Protein AF-A0A358DHH0-F1 (afdb_monomer)

Radius of gyration: 20.92 Å; Cα contacts (8 Å, |Δi|>4): 421; chains: 1; bounding box: 46×49×63 Å

pLDDT: mean 91.22, std 9.11, range [38.84, 98.94]

Foldseek 3Di:
DPDPDPPDQDPVHQLALVSLVVLLVVLLLLLLQQPDLLALPFCLQVPCLLDQFFPQAWPDLCRCHCASSCSNVVPPDDPPHPSVVSLVVSLVVSQVSLLVSLLSLVSDDCVRHVCSLQSNLQSLLSNLVSLVSVCSRPVFQFRDHNPQDDDVVSVVPRDSDDPVDPGSVVSLVSSLVSLVSSLVRFDQDDPDLQTAHNLNSLLVNLVSLQVSQQDADPVRDRPGGNVVSNVVSVVSVCVNVVCDPHQAHDDPDPCLVVDPVNVSVHRPCNHDSDWDACPPDPVRISDDSNCVQCDCACDVHHHHINTTHGD

Sequence (311 aa):
MEVNPKQVLDEGLLNSPEDMEGFVTATYARITDIPSWDSPFSPWWSGSMRSDDSYKGGGGVWDGGDGWGFMETFVNLTANGWPIDYPWYVSYQIIQRSNTAIQKLNNIAEEDYPLKSVRIGEMKFIRAFVHFRLKQFFKYMPYIDENVVGSSGEFEAIPNKDAKFPNDQYLWERILSDFKDAENALPATQPEKGRVDKNAATAMIARTLMFMAYEQDDRHQVININKDRLTEALVYLNKITDQEGEKVGLCGNFGENFIHTSDNNTKESIWEIQYSIDDGSSTGGKINRGEGLNHPWNWGGFQCCGFHHIS

Secondary structure (DSSP, 8-state):
---PPTT---TTSS-SGGGHHHHHHHHHHHHH---SS--TT-HHHHTGGGSSSEEEESSSTTTTHHHHHHHHHT-S--TT-HHHHHHHHHHHHHHHHHHHHHHHHHTS-TTT-TTHHHHHHHHHHHHHHHHHHHHHHHSS-----TT--SSHHHHHTS-SS-TTSSSTHHHHHHHHHHHHHHHHHS-SS-SSTTS--HHHHHHHHHHHHHHHHEEE-TT--EEEE-HHHHHHHHHHHHHHHTTBTTTB---SSGGGGGSTTTTTTSSS-SS-----SSSSSTTSS---GGGTT-SPTTGGG--S--EEEE-

Structure (mmCIF, N/CA/C/O backbone):
data_AF-A0A358DHH0-F1
#
_entry.id   AF-A0A358DHH0-F1
#
loop_
_atom_site.group_PDB
_atom_site.id
_atom_site.type_symbol
_atom_site.label_atom_id
_atom_site.label_alt_id
_atom_site.label_comp_id
_atom_site.label_asym_id
_atom_site.label_entity_id
_atom_site.label_seq_id
_atom_site.pdbx_PDB_ins_code
_atom_site.Cartn_x
_atom_site.Cartn_y
_atom_site.Cartn_z
_atom_site.occupancy
_atom_site.B_iso_or_equiv
_atom_site.auth_seq_id
_atom_site.auth_comp_id
_atom_site.auth_asym_id
_atom_site.auth_atom_id
_atom_site.pdbx_PDB_model_num
ATOM 1 N N . MET A 1 1 ? 16.329 21.564 36.704 1.00 38.84 1 MET A N 1
ATOM 2 C CA . MET A 1 1 ? 15.006 22.140 36.392 1.00 38.84 1 MET A CA 1
ATOM 3 C C . MET A 1 1 ? 14.470 21.352 35.220 1.00 38.84 1 MET A C 1
ATOM 5 O O . MET A 1 1 ? 14.947 21.555 34.113 1.00 38.84 1 MET A O 1
ATOM 9 N N . GLU A 1 2 ? 13.563 20.417 35.476 1.00 52.00 2 GLU A N 1
ATOM 10 C CA . GLU A 1 2 ? 12.740 19.817 34.426 1.00 52.00 2 GLU A CA 1
ATOM 11 C C . GLU A 1 2 ? 11.607 20.801 34.151 1.00 52.00 2 GLU A C 1
ATOM 13 O O . GLU A 1 2 ? 10.653 20.909 34.917 1.00 52.00 2 GLU A O 1
ATOM 18 N N . VAL A 1 3 ? 11.785 21.632 33.129 1.00 65.31 3 VAL A N 1
ATOM 19 C CA . VAL A 1 3 ? 10.711 22.476 32.611 1.00 65.31 3 VAL A CA 1
ATOM 20 C C . VAL A 1 3 ? 10.331 21.870 31.277 1.00 65.31 3 VAL A C 1
ATOM 22 O O . VAL A 1 3 ? 11.119 21.939 30.334 1.00 65.31 3 VAL A O 1
ATOM 25 N N . ASN A 1 4 ? 9.147 21.264 31.212 1.00 54.34 4 ASN A N 1
ATOM 26 C CA . ASN A 1 4 ? 8.639 20.710 29.964 1.00 54.34 4 ASN A CA 1
ATOM 27 C C . ASN A 1 4 ? 8.544 21.826 28.911 1.00 54.34 4 ASN A C 1
ATOM 29 O O . ASN A 1 4 ? 8.162 22.961 29.241 1.00 54.34 4 ASN A O 1
ATOM 33 N N . PRO A 1 5 ? 8.908 21.540 27.652 1.00 59.81 5 PRO A N 1
ATOM 34 C CA . PRO A 1 5 ? 8.823 22.522 26.587 1.00 59.81 5 PRO A CA 1
ATOM 35 C C . PRO A 1 5 ? 7.370 22.986 26.421 1.00 59.81 5 PRO A C 1
ATOM 37 O O . PRO A 1 5 ? 6.432 22.193 26.385 1.00 59.81 5 PRO A O 1
ATOM 40 N N . LYS A 1 6 ? 7.161 24.302 26.337 1.00 58.81 6 LYS A N 1
ATOM 41 C CA . LYS A 1 6 ? 5.834 24.866 26.054 1.00 58.81 6 LYS A CA 1
ATOM 42 C C . LYS A 1 6 ? 5.545 24.738 24.558 1.00 58.81 6 LYS A C 1
ATOM 44 O O . LYS A 1 6 ? 6.430 25.008 23.756 1.00 58.81 6 LYS A O 1
ATOM 49 N N . GLN A 1 7 ? 4.303 24.393 24.203 1.00 54.09 7 GLN A N 1
ATOM 50 C CA . GLN A 1 7 ? 3.827 24.250 22.812 1.00 54.09 7 GLN A CA 1
ATOM 51 C C . GLN A 1 7 ? 4.523 23.148 21.993 1.00 54.09 7 GLN A C 1
ATOM 53 O O . GLN A 1 7 ? 4.468 23.161 20.766 1.00 54.09 7 GLN A O 1
ATOM 58 N N . VAL A 1 8 ? 5.144 22.179 22.664 1.00 61.16 8 VAL A N 1
ATOM 59 C CA . VAL A 1 8 ? 5.692 20.973 22.040 1.00 61.16 8 VAL A CA 1
ATOM 60 C C . VAL A 1 8 ? 4.985 19.778 22.663 1.00 61.16 8 VAL A C 1
ATOM 62 O O . VAL A 1 8 ? 4.804 19.732 23.878 1.00 61.16 8 VAL A O 1
ATOM 65 N N . LEU A 1 9 ? 4.562 18.833 21.830 1.00 63.28 9 LEU A N 1
ATOM 66 C CA . LEU A 1 9 ? 4.133 17.520 22.297 1.00 63.28 9 LEU A CA 1
ATOM 67 C C . LEU A 1 9 ? 5.406 16.728 22.616 1.00 63.28 9 LEU A C 1
ATOM 69 O O . LEU A 1 9 ? 6.160 16.399 21.702 1.00 63.28 9 LEU A O 1
ATOM 73 N N . ASP A 1 10 ? 5.693 16.515 23.899 1.00 64.38 10 ASP A N 1
ATOM 74 C CA . ASP A 1 10 ? 6.779 15.629 24.333 1.00 64.38 10 ASP A CA 1
ATOM 75 C C . ASP A 1 10 ? 6.317 14.158 24.347 1.00 64.38 10 ASP A C 1
ATOM 77 O O . ASP A 1 10 ? 5.125 13.876 24.255 1.00 64.38 10 ASP A O 1
ATOM 81 N N . GLU A 1 11 ? 7.248 13.204 24.440 1.00 61.97 11 GLU A N 1
ATOM 82 C CA . GLU A 1 11 ? 6.926 11.765 24.414 1.00 61.97 11 GLU A CA 1
ATOM 83 C C . GLU A 1 11 ? 6.120 11.278 25.634 1.00 61.97 11 GLU A C 1
ATOM 85 O O . GLU A 1 11 ? 5.465 10.229 25.563 1.00 61.97 11 GLU A O 1
ATOM 90 N N . GLY A 1 12 ? 6.165 12.026 26.742 1.00 63.53 12 GLY A N 1
ATOM 91 C CA . GLY A 1 12 ? 5.370 11.808 27.952 1.00 63.53 12 GLY A CA 1
ATOM 92 C C . GLY A 1 12 ? 3.928 12.310 27.821 1.00 63.53 12 GLY A C 1
ATOM 93 O O . GLY A 1 12 ? 3.053 11.862 28.566 1.00 63.53 12 GLY A O 1
ATOM 94 N N . LEU A 1 13 ? 3.662 13.169 26.839 1.00 65.50 13 LEU A N 1
ATOM 95 C CA . LEU A 1 13 ? 2.346 13.640 26.427 1.00 65.50 13 LEU A CA 1
ATOM 96 C C . LEU A 1 13 ? 1.808 12.744 25.288 1.00 65.50 13 LEU A C 1
ATOM 98 O O . LEU A 1 13 ? 2.567 12.166 24.514 1.00 65.50 13 LEU A O 1
ATOM 102 N N . LEU A 1 14 ? 0.484 12.599 25.188 1.00 79.81 14 LEU A N 1
ATOM 103 C CA . LEU A 1 14 ? -0.208 11.691 24.252 1.00 79.81 14 LEU A CA 1
ATOM 104 C C . LEU A 1 14 ? -0.018 10.184 24.521 1.00 79.81 14 LEU A C 1
ATOM 106 O O . LEU A 1 14 ? 0.341 9.410 23.629 1.00 79.81 14 LEU A O 1
ATOM 110 N N . ASN A 1 15 ? -0.232 9.763 25.766 1.00 84.62 15 ASN A N 1
ATOM 111 C CA . ASN A 1 15 ? -0.146 8.356 26.180 1.00 84.62 15 ASN A CA 1
ATOM 112 C C . ASN A 1 15 ? -1.477 7.804 26.707 1.00 84.62 15 ASN A C 1
ATOM 114 O O . ASN A 1 15 ? -1.507 6.685 27.211 1.00 84.62 15 ASN A O 1
ATOM 118 N N . SER A 1 16 ? -2.563 8.576 26.641 1.00 87.88 16 SER A N 1
ATOM 119 C CA . SER A 1 16 ? -3.871 8.124 27.107 1.00 87.88 16 SER A CA 1
ATOM 120 C C . SER A 1 16 ? -4.635 7.396 25.991 1.00 87.88 16 SER A C 1
ATOM 122 O O . SER A 1 16 ? -4.369 7.632 24.808 1.00 87.88 16 SER A O 1
ATOM 124 N N . PRO A 1 17 ? -5.616 6.540 26.330 1.00 89.62 17 PRO A N 1
ATOM 125 C CA . PRO A 1 17 ? -6.501 5.915 25.345 1.00 89.62 17 PRO A CA 1
ATOM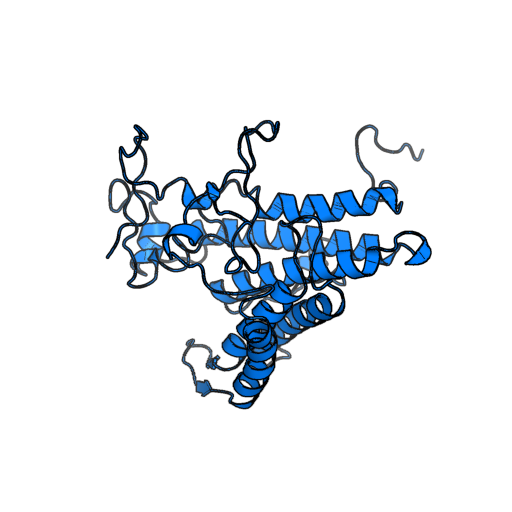 126 C C . PRO A 1 17 ? -7.157 6.913 24.378 1.00 89.62 17 PRO A C 1
ATOM 128 O O . PRO A 1 17 ? -7.320 6.616 23.196 1.00 89.62 17 PRO A O 1
ATOM 131 N N . GLU A 1 18 ? -7.486 8.114 24.861 1.00 90.00 18 GLU A N 1
ATOM 132 C CA . GLU A 1 18 ? -8.138 9.176 24.083 1.00 90.00 18 GLU A CA 1
ATOM 133 C C . GLU A 1 18 ? -7.232 9.734 22.970 1.00 90.00 18 GLU A C 1
ATOM 135 O O . GLU A 1 18 ? -7.723 10.196 21.940 1.00 90.00 18 GLU A O 1
ATOM 140 N N . ASP A 1 19 ? -5.908 9.625 23.126 1.00 91.56 19 ASP A N 1
ATOM 141 C CA . ASP A 1 19 ? -4.927 10.128 22.159 1.00 91.56 19 ASP A CA 1
ATOM 142 C C . ASP A 1 19 ? -4.697 9.166 20.980 1.00 91.56 19 ASP A C 1
ATOM 144 O O . ASP A 1 19 ? -4.194 9.564 19.924 1.00 91.56 19 ASP A O 1
ATOM 148 N N . MET A 1 20 ? -5.044 7.884 21.143 1.00 94.31 20 MET A N 1
ATOM 149 C CA . MET A 1 20 ? -4.655 6.817 20.212 1.00 94.31 20 MET A CA 1
ATOM 150 C C . MET A 1 20 ? -5.259 6.988 18.820 1.00 94.31 20 MET A C 1
ATOM 152 O O . MET A 1 20 ? -4.598 6.733 17.810 1.00 94.31 20 MET A O 1
ATOM 156 N N . GLU A 1 21 ? -6.491 7.489 18.748 1.00 95.25 21 GLU A N 1
ATOM 157 C CA . GLU A 1 21 ? -7.149 7.757 17.470 1.00 95.25 21 GLU A CA 1
ATOM 158 C C . GLU A 1 21 ? -6.423 8.857 16.677 1.00 95.25 21 GLU A C 1
ATOM 160 O O . GLU A 1 21 ? -6.393 8.822 15.446 1.00 95.25 21 GLU A O 1
ATOM 165 N N . GLY A 1 22 ? -5.759 9.795 17.363 1.00 94.69 22 GLY A N 1
ATOM 166 C CA . GLY A 1 22 ? -4.943 10.832 16.734 1.00 94.69 22 GLY A CA 1
ATOM 167 C C . GLY A 1 22 ? -3.743 10.258 15.978 1.00 94.69 22 GLY A C 1
ATOM 168 O O . GLY A 1 22 ? -3.490 10.660 14.841 1.00 94.69 22 GLY A O 1
ATOM 169 N N . PHE A 1 23 ? -3.040 9.274 16.551 1.00 95.56 23 PHE A N 1
ATOM 170 C CA . PHE A 1 23 ? -1.924 8.592 15.880 1.00 95.56 23 PHE A CA 1
ATOM 171 C C . PHE A 1 23 ? -2.382 7.789 14.656 1.00 95.56 23 PHE A C 1
ATOM 173 O O . PHE A 1 23 ? -1.732 7.824 13.606 1.00 95.56 23 PHE A O 1
ATOM 180 N N . VAL A 1 24 ? -3.526 7.109 14.766 1.00 97.31 24 VAL A N 1
ATOM 181 C CA . VAL A 1 24 ? -4.124 6.364 13.650 1.00 97.31 24 VAL A CA 1
ATOM 182 C C . VAL A 1 24 ? -4.537 7.319 12.529 1.00 97.31 24 VAL A C 1
ATOM 184 O O . VAL A 1 24 ? -4.104 7.162 11.385 1.00 97.31 24 VAL A O 1
ATOM 187 N N . THR A 1 25 ? -5.289 8.369 12.860 1.00 95.56 25 THR A N 1
ATOM 188 C CA . THR A 1 25 ? -5.738 9.392 11.904 1.00 95.56 25 THR A CA 1
ATOM 189 C C . THR A 1 25 ? -4.556 10.067 11.211 1.00 95.56 25 THR A C 1
ATOM 191 O O . THR A 1 25 ? -4.562 10.253 9.995 1.00 95.56 25 THR A O 1
ATOM 194 N N . ALA A 1 26 ? -3.492 10.380 11.955 1.00 94.56 26 ALA A N 1
ATOM 195 C CA . ALA A 1 26 ? -2.283 10.988 11.410 1.00 94.56 26 ALA A CA 1
ATOM 196 C C . ALA A 1 26 ? -1.539 10.080 10.414 1.00 94.56 26 ALA A C 1
ATOM 198 O O . ALA A 1 26 ? -0.789 10.588 9.574 1.00 94.56 26 ALA A O 1
ATOM 199 N N . THR A 1 27 ? -1.724 8.761 10.505 1.00 96.62 27 THR A N 1
ATOM 200 C CA . THR A 1 27 ? -1.175 7.792 9.551 1.00 96.62 27 THR A CA 1
ATOM 201 C C . THR A 1 27 ? -1.985 7.796 8.256 1.00 96.62 27 THR A C 1
ATOM 203 O O . THR A 1 27 ? -1.401 8.018 7.194 1.00 96.62 27 THR A O 1
ATOM 206 N N . TYR A 1 28 ? -3.317 7.672 8.331 1.00 96.31 28 TYR A N 1
ATOM 207 C CA . TYR A 1 28 ? -4.197 7.787 7.156 1.00 96.31 28 TYR A CA 1
ATOM 208 C C . TYR A 1 28 ? -4.021 9.130 6.438 1.00 96.31 28 TYR A C 1
ATOM 210 O O . TYR A 1 28 ? -3.840 9.166 5.223 1.00 96.31 28 TYR A O 1
ATOM 218 N N . ALA A 1 29 ? -3.965 10.234 7.187 1.00 92.94 29 ALA A N 1
ATOM 219 C CA . ALA A 1 29 ? -3.776 11.564 6.619 1.00 92.94 29 ALA A CA 1
ATOM 220 C C . ALA A 1 29 ? -2.450 11.700 5.849 1.00 92.94 29 ALA A C 1
ATOM 222 O O . ALA A 1 29 ? -2.381 12.440 4.868 1.00 92.94 29 ALA A O 1
ATOM 223 N N . ARG A 1 30 ? -1.386 10.987 6.255 1.00 93.31 30 ARG A N 1
ATOM 224 C CA . ARG A 1 30 ? -0.094 11.038 5.551 1.00 93.31 30 ARG A CA 1
ATOM 225 C C . ARG A 1 30 ? -0.147 10.346 4.187 1.00 93.31 30 ARG A C 1
ATOM 227 O O . ARG A 1 30 ? 0.548 10.802 3.285 1.00 93.31 30 ARG A O 1
ATOM 234 N N . ILE A 1 31 ? -0.969 9.304 4.022 1.00 92.69 31 ILE A N 1
ATOM 235 C CA . ILE A 1 31 ? -1.166 8.605 2.735 1.00 92.69 31 ILE A CA 1
ATOM 236 C C . ILE A 1 31 ? -1.741 9.559 1.680 1.00 92.69 31 ILE A C 1
ATOM 238 O O . ILE A 1 31 ? -1.383 9.481 0.508 1.00 92.69 31 ILE A O 1
ATOM 242 N N . THR A 1 32 ? -2.612 10.475 2.100 1.00 89.19 32 THR A N 1
ATOM 243 C CA . THR A 1 32 ? -3.307 11.416 1.211 1.00 89.19 32 THR A CA 1
ATOM 244 C C . THR A 1 32 ? -2.553 12.735 1.042 1.00 89.19 32 THR A C 1
ATOM 246 O O . THR A 1 32 ? -2.676 13.402 0.020 1.00 89.19 32 THR A O 1
ATOM 249 N N . ASP A 1 33 ? -1.757 13.130 2.036 1.00 88.88 33 ASP A N 1
ATOM 250 C CA . ASP A 1 33 ? -1.046 14.410 2.068 1.00 88.88 33 ASP A CA 1
ATOM 251 C C . ASP A 1 33 ? 0.324 14.333 1.385 1.00 88.88 33 ASP A C 1
ATOM 253 O O . ASP A 1 33 ? 1.353 14.614 1.987 1.00 88.88 33 ASP A O 1
ATOM 257 N N . ILE A 1 34 ? 0.377 13.907 0.128 1.00 88.88 34 ILE A N 1
ATOM 258 C CA . ILE A 1 34 ? 1.639 13.719 -0.596 1.00 88.88 34 ILE A CA 1
ATOM 259 C C . ILE A 1 34 ? 1.850 14.917 -1.534 1.00 88.88 34 ILE A C 1
ATOM 261 O O . ILE A 1 34 ? 1.249 14.958 -2.606 1.00 88.88 34 ILE A O 1
ATOM 265 N N . PRO A 1 35 ? 2.685 15.915 -1.169 1.00 84.50 35 PRO A N 1
ATOM 266 C CA . PRO A 1 35 ? 2.926 17.108 -1.981 1.00 84.50 35 PRO A CA 1
ATOM 267 C C . PRO A 1 35 ? 3.847 16.850 -3.189 1.00 84.50 35 PRO A C 1
ATOM 269 O O . PRO A 1 35 ? 4.636 17.718 -3.549 1.00 84.50 35 PRO A O 1
ATOM 272 N N . SER A 1 36 ? 3.755 15.673 -3.809 1.00 85.69 36 SER A N 1
ATOM 273 C CA . SER A 1 36 ? 4.506 15.292 -5.006 1.00 85.69 36 SER A CA 1
ATOM 274 C C . SER A 1 36 ? 3.585 14.651 -6.040 1.00 85.69 36 SER A C 1
ATOM 276 O O . SER A 1 36 ? 2.574 14.037 -5.691 1.00 85.69 36 SER A O 1
ATOM 278 N N . TRP A 1 37 ? 3.959 14.791 -7.308 1.00 87.56 37 TRP A N 1
ATOM 279 C CA . TRP A 1 37 ? 3.339 14.092 -8.431 1.00 87.56 37 TRP A CA 1
ATOM 280 C C . TRP A 1 37 ? 3.753 12.610 -8.472 1.00 87.56 37 TRP A C 1
ATOM 282 O O . TRP A 1 37 ? 2.979 11.763 -8.910 1.00 87.56 37 TRP A O 1
ATOM 292 N N . ASP A 1 38 ? 4.913 12.273 -7.900 1.00 88.19 38 ASP A N 1
ATOM 293 C CA . ASP A 1 38 ? 5.451 10.909 -7.801 1.00 88.19 38 ASP A CA 1
ATOM 294 C C . ASP A 1 38 ? 4.926 10.175 -6.565 1.00 88.19 38 ASP A C 1
ATOM 296 O O . ASP A 1 38 ? 5.674 9.610 -5.764 1.00 88.19 38 ASP A O 1
ATOM 300 N N . SER A 1 39 ? 3.617 10.220 -6.330 1.00 91.81 39 SER A N 1
ATOM 301 C CA . SER A 1 39 ? 3.050 9.467 -5.212 1.00 91.81 39 SER A CA 1
ATOM 302 C C . SER A 1 39 ? 3.373 7.973 -5.378 1.00 91.81 39 SER A C 1
ATOM 304 O O . SER A 1 39 ? 3.120 7.428 -6.458 1.00 91.81 39 SER A O 1
ATOM 306 N N . PRO A 1 40 ? 3.851 7.258 -4.337 1.00 92.88 40 PRO A N 1
ATOM 307 C CA . PRO A 1 40 ? 4.073 5.811 -4.418 1.00 92.88 40 PRO A CA 1
ATOM 308 C C . PRO A 1 40 ? 2.780 5.036 -4.724 1.00 92.88 40 PRO A C 1
ATOM 310 O O . PRO A 1 40 ? 2.830 3.881 -5.158 1.00 92.88 40 PRO A O 1
ATOM 313 N N . PHE A 1 41 ? 1.623 5.667 -4.517 1.00 92.38 41 PHE A N 1
ATOM 314 C CA . PHE A 1 41 ? 0.297 5.103 -4.758 1.00 92.38 41 PHE A CA 1
ATOM 315 C C . PHE A 1 41 ? -0.279 5.456 -6.128 1.00 92.38 41 PHE A C 1
ATOM 317 O O . PHE A 1 41 ? -1.308 4.904 -6.499 1.00 92.38 41 PHE A O 1
ATOM 324 N N . SER A 1 42 ? 0.383 6.329 -6.890 1.00 90.31 42 SER A N 1
ATOM 325 C CA . SER A 1 42 ? -0.049 6.671 -8.240 1.00 90.31 42 SER A CA 1
ATOM 326 C C . SER A 1 42 ? 0.625 5.754 -9.275 1.00 90.31 42 SER A C 1
ATOM 328 O O . SER A 1 42 ? 1.861 5.666 -9.329 1.00 90.31 42 SER A O 1
ATOM 330 N N . PRO A 1 43 ? -0.156 5.009 -10.080 1.00 88.00 43 PRO A N 1
ATOM 331 C CA . PRO A 1 43 ? 0.386 4.052 -11.032 1.00 88.00 43 PRO A CA 1
ATOM 332 C C . PRO A 1 43 ? 0.788 4.679 -12.371 1.00 88.00 43 PRO A C 1
ATOM 334 O O . PRO A 1 43 ? 1.460 3.990 -13.137 1.00 88.00 43 PRO A O 1
ATOM 337 N N . TRP A 1 44 ? 0.422 5.932 -12.678 1.00 88.75 44 TRP A N 1
ATOM 338 C CA . TRP A 1 44 ? 0.708 6.502 -14.001 1.00 88.75 44 TRP A CA 1
ATOM 339 C C . TRP A 1 44 ? 2.220 6.603 -14.247 1.00 88.75 44 TRP A C 1
ATOM 341 O O . TRP A 1 44 ? 2.706 6.063 -15.232 1.00 88.75 44 TRP A O 1
ATOM 351 N N . TRP A 1 45 ? 2.992 7.181 -13.318 1.00 87.62 45 TRP A N 1
ATOM 352 C CA . TRP A 1 45 ? 4.435 7.386 -13.507 1.00 87.62 45 TRP A CA 1
ATOM 353 C C . TRP A 1 45 ? 5.257 6.112 -13.252 1.00 87.62 45 TRP A C 1
ATOM 355 O O . TRP A 1 45 ? 6.308 5.893 -13.853 1.00 87.62 45 TRP A O 1
ATOM 365 N N . SER A 1 46 ? 4.792 5.264 -12.330 1.00 87.94 46 SER A N 1
ATOM 366 C CA . SER A 1 46 ? 5.540 4.097 -11.846 1.00 87.94 46 SER A CA 1
ATOM 367 C C . SER A 1 46 ? 5.172 2.785 -12.542 1.00 87.94 46 SER A C 1
ATOM 369 O O . SER A 1 46 ? 5.931 1.815 -12.491 1.00 87.94 46 SER A O 1
ATOM 371 N N . GLY A 1 47 ? 4.008 2.737 -13.181 1.00 90.31 47 GLY A N 1
ATOM 372 C CA . GLY A 1 47 ? 3.488 1.587 -13.910 1.00 90.31 47 GLY A CA 1
ATOM 373 C C . GLY A 1 47 ? 3.259 1.948 -15.367 1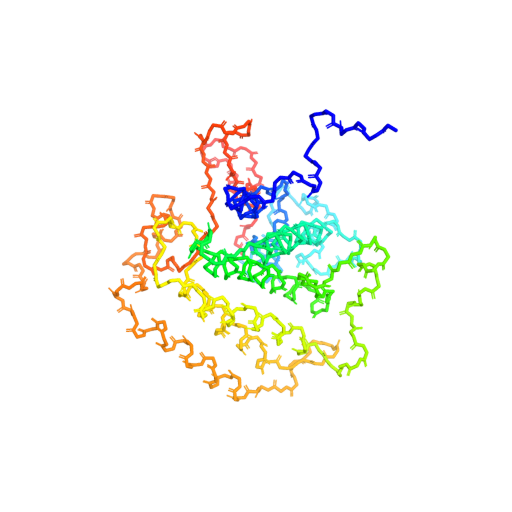.00 90.31 47 GLY A C 1
ATOM 374 O O . GLY A 1 47 ? 4.119 1.658 -16.188 1.00 90.31 47 GLY A O 1
ATOM 375 N N . SER A 1 48 ? 2.140 2.620 -15.645 1.00 91.94 48 SER A N 1
ATOM 376 C CA . SER A 1 48 ? 1.607 2.866 -16.995 1.00 91.94 48 SER A CA 1
ATOM 377 C C . SER A 1 48 ? 2.608 3.525 -17.951 1.00 91.94 48 SER A C 1
ATOM 379 O O . SER A 1 48 ? 2.728 3.135 -19.104 1.00 91.94 48 SER A O 1
ATOM 381 N N . MET A 1 49 ? 3.350 4.535 -17.492 1.00 91.50 49 MET A N 1
ATOM 382 C CA . MET A 1 49 ? 4.333 5.254 -18.315 1.00 91.50 49 MET A CA 1
ATOM 383 C C . MET A 1 49 ? 5.583 4.413 -18.607 1.00 91.50 49 MET A C 1
ATOM 385 O O . MET A 1 49 ? 6.295 4.664 -19.571 1.00 91.50 49 MET A O 1
ATOM 389 N N . ARG A 1 50 ? 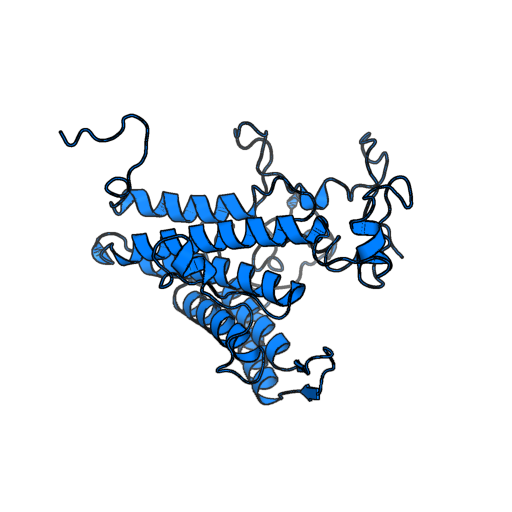5.887 3.436 -17.748 1.00 91.38 50 ARG A N 1
ATOM 390 C CA . ARG A 1 50 ? 7.015 2.510 -17.930 1.00 91.38 50 ARG A CA 1
ATOM 391 C C . ARG A 1 50 ? 6.575 1.195 -18.580 1.00 91.38 50 ARG A C 1
ATOM 393 O O . ARG A 1 50 ? 7.412 0.314 -18.773 1.00 91.38 50 ARG A O 1
ATOM 400 N N . SER A 1 51 ? 5.276 1.022 -18.818 1.00 92.25 51 SER A N 1
ATOM 401 C CA . SER A 1 51 ? 4.706 -0.078 -19.589 1.00 92.25 51 SER A CA 1
ATOM 402 C C . SER A 1 51 ? 4.436 0.390 -21.020 1.00 92.25 51 SER A C 1
ATOM 404 O O . SER A 1 51 ? 4.849 1.469 -21.439 1.00 92.25 51 SER A O 1
ATOM 406 N N . ASP A 1 52 ? 3.762 -0.452 -21.786 1.00 92.06 52 ASP A N 1
ATOM 407 C CA . ASP A 1 52 ? 3.244 -0.162 -23.114 1.00 92.06 52 ASP A CA 1
ATOM 408 C C . ASP A 1 52 ? 1.844 0.485 -23.095 1.00 92.06 52 ASP A C 1
ATOM 410 O O . ASP A 1 52 ? 1.265 0.685 -24.159 1.00 92.06 52 ASP A O 1
ATOM 414 N N . ASP A 1 53 ? 1.308 0.864 -21.927 1.00 92.75 53 ASP A N 1
ATOM 415 C CA . ASP A 1 53 ? -0.041 1.445 -21.796 1.00 92.75 53 ASP A CA 1
ATOM 416 C C . ASP A 1 53 ? -0.112 2.928 -22.197 1.00 92.75 53 ASP A C 1
ATOM 418 O O . ASP A 1 53 ? -1.164 3.423 -22.611 1.00 92.75 53 ASP A O 1
ATOM 422 N N . SER A 1 54 ? 0.980 3.677 -22.014 1.00 92.25 54 SER A N 1
ATOM 423 C CA . SER A 1 54 ? 0.957 5.133 -22.175 1.00 92.25 54 SER A CA 1
ATOM 424 C C . SER A 1 54 ? 2.319 5.743 -22.477 1.00 92.25 54 SER A C 1
ATOM 426 O O . SER A 1 54 ? 3.333 5.288 -21.955 1.00 92.25 54 SER A O 1
ATOM 428 N N . TYR A 1 55 ? 2.318 6.851 -23.213 1.00 91.44 55 TYR A N 1
ATOM 429 C CA . TYR A 1 55 ? 3.434 7.787 -23.261 1.00 91.44 55 TYR A CA 1
ATOM 430 C C . TYR A 1 55 ? 3.398 8.748 -22.070 1.00 91.44 55 TYR A C 1
ATOM 432 O O . TYR A 1 55 ? 2.332 9.080 -21.538 1.00 91.44 55 TYR A O 1
ATOM 440 N N . LYS A 1 56 ? 4.559 9.309 -21.720 1.00 92.00 56 LYS A N 1
ATOM 441 C CA . LYS A 1 56 ? 4.675 10.351 -20.686 1.00 92.00 56 LYS A CA 1
ATOM 442 C C . LYS A 1 56 ? 3.730 11.526 -20.934 1.00 92.00 56 LYS A C 1
ATOM 444 O O . LYS A 1 56 ? 3.169 12.068 -19.986 1.00 92.00 56 LYS A O 1
ATOM 449 N N . GLY A 1 57 ? 3.563 11.931 -22.193 1.00 90.69 57 GLY A N 1
ATOM 450 C CA . GLY A 1 57 ? 2.851 13.157 -22.551 1.00 90.69 57 GLY A CA 1
ATOM 451 C C . GLY A 1 57 ? 3.629 14.413 -22.139 1.00 90.69 57 GLY A C 1
ATOM 452 O O . GLY A 1 57 ? 4.864 14.450 -22.207 1.00 90.69 57 GLY A O 1
ATOM 453 N N . GLY A 1 58 ? 2.907 15.442 -21.710 1.00 89.19 58 GLY A N 1
ATOM 454 C CA . GLY A 1 58 ? 3.431 16.753 -21.341 1.00 89.19 58 GLY A CA 1
ATOM 455 C C . GLY A 1 58 ? 3.659 17.671 -22.546 1.00 89.19 58 GLY A C 1
ATOM 456 O O . GLY A 1 58 ? 3.384 17.330 -23.698 1.00 89.19 58 GLY A O 1
ATOM 457 N N . GLY A 1 59 ? 4.233 18.845 -22.292 1.00 86.81 59 GLY A N 1
ATOM 458 C CA . GLY A 1 59 ? 4.566 19.851 -23.306 1.00 86.81 59 GLY A CA 1
ATOM 459 C C . GLY A 1 59 ? 5.726 19.478 -24.240 1.00 86.81 59 GLY A C 1
ATOM 460 O O . GLY A 1 59 ? 6.074 20.255 -25.130 1.00 86.81 59 GLY A O 1
ATOM 461 N N . GLY A 1 60 ? 6.349 18.312 -24.051 1.00 86.25 60 GLY A N 1
ATOM 462 C CA . GLY A 1 60 ? 7.415 17.793 -24.906 1.00 86.25 60 GLY A CA 1
ATOM 463 C C . GLY A 1 60 ? 8.334 16.804 -24.189 1.00 86.25 60 GLY A C 1
ATOM 464 O O . GLY A 1 60 ? 8.140 16.471 -23.020 1.00 86.25 60 GLY A O 1
ATOM 465 N N . VAL A 1 61 ? 9.381 16.352 -24.884 1.00 83.69 61 VAL A N 1
ATOM 466 C CA . VAL A 1 61 ? 10.335 15.354 -24.355 1.00 83.69 61 VAL A CA 1
ATOM 467 C C . VAL A 1 61 ? 11.048 15.810 -23.077 1.00 83.69 61 VAL A C 1
ATOM 469 O O . VAL A 1 61 ? 11.362 14.981 -22.233 1.00 83.69 61 VAL A O 1
ATOM 472 N N . TRP A 1 62 ? 11.252 17.121 -22.913 1.00 86.00 62 TRP A N 1
ATOM 473 C CA . TRP A 1 62 ? 11.912 17.718 -21.745 1.00 86.00 62 TRP A CA 1
ATOM 474 C C . TRP A 1 62 ? 10.955 18.117 -20.616 1.00 86.00 62 TRP A C 1
ATOM 476 O O . TRP A 1 62 ? 11.421 18.535 -19.559 1.00 86.00 62 TRP A O 1
ATOM 486 N N . ASP A 1 63 ? 9.639 18.005 -20.804 1.00 86.44 63 ASP A N 1
ATOM 487 C CA . ASP A 1 63 ? 8.670 18.277 -19.740 1.00 86.44 63 ASP A CA 1
ATOM 488 C C . ASP A 1 63 ? 8.638 17.089 -18.764 1.00 86.44 63 ASP A C 1
ATOM 490 O O . ASP A 1 63 ? 8.259 15.980 -19.148 1.00 86.44 63 ASP A O 1
ATOM 494 N N . GLY A 1 64 ? 9.142 17.285 -17.542 1.00 81.31 64 GLY A N 1
ATOM 495 C CA . GLY A 1 64 ? 9.573 16.199 -16.643 1.00 81.31 64 GLY A CA 1
ATOM 496 C C . GLY A 1 64 ? 11.058 15.807 -16.775 1.00 81.31 64 GLY A C 1
ATOM 497 O O . GLY A 1 64 ? 11.511 14.874 -16.113 1.00 81.31 64 GLY A O 1
ATOM 498 N N . GLY A 1 65 ? 11.820 16.527 -17.603 1.00 78.88 65 GLY A N 1
ATOM 499 C CA . GLY A 1 65 ? 13.284 16.556 -17.622 1.00 78.88 65 GLY A CA 1
ATOM 500 C C . GLY A 1 65 ? 13.987 15.197 -17.681 1.00 78.88 65 GLY A C 1
ATOM 501 O O . GLY A 1 65 ? 13.621 14.303 -18.439 1.00 78.88 65 GLY A O 1
ATOM 502 N N . ASP A 1 66 ? 15.020 15.076 -16.852 1.00 84.31 66 ASP A N 1
ATOM 503 C CA . ASP A 1 66 ? 15.837 13.882 -16.612 1.00 84.31 66 ASP A CA 1
ATOM 504 C C . ASP A 1 66 ? 15.167 12.846 -15.685 1.00 84.31 66 ASP A C 1
ATOM 506 O O . ASP A 1 66 ? 15.803 11.887 -15.248 1.00 84.31 66 ASP A O 1
ATOM 510 N N . GLY A 1 67 ? 13.884 13.039 -15.367 1.00 90.19 67 GLY A N 1
ATOM 511 C CA . GLY A 1 67 ? 13.095 12.131 -14.547 1.00 90.19 67 GLY A CA 1
ATOM 512 C C . GLY A 1 67 ? 12.204 11.242 -15.400 1.00 90.19 67 GLY A C 1
ATOM 513 O O . GLY A 1 67 ? 12.603 10.167 -15.848 1.00 90.19 67 GLY A O 1
ATOM 514 N N . TRP A 1 68 ? 10.969 11.685 -15.627 1.00 91.12 68 TRP A N 1
ATOM 515 C CA . TRP A 1 68 ? 9.933 10.864 -16.254 1.00 91.12 68 TRP A CA 1
ATOM 516 C C . TRP A 1 68 ? 10.263 10.419 -17.680 1.00 91.12 68 TRP A C 1
ATOM 518 O O . TRP A 1 68 ? 9.999 9.270 -18.018 1.00 91.12 68 TRP A O 1
ATOM 528 N N . GLY A 1 69 ? 10.907 11.264 -18.495 1.00 91.06 69 GLY A N 1
ATOM 529 C CA . GLY A 1 69 ? 11.307 10.875 -19.856 1.00 91.06 69 GLY A CA 1
ATOM 530 C C . GLY A 1 69 ? 12.364 9.765 -19.873 1.00 91.06 69 GLY A C 1
ATOM 531 O O . GLY A 1 69 ? 12.357 8.891 -20.742 1.00 91.06 69 GLY A O 1
ATOM 532 N N . PHE A 1 70 ? 13.257 9.751 -18.881 1.00 91.88 70 PHE A N 1
ATOM 533 C CA . PHE A 1 70 ? 14.250 8.686 -18.717 1.00 91.88 70 PHE A CA 1
ATOM 534 C C . PHE A 1 70 ? 13.613 7.405 -18.168 1.00 91.88 70 PHE A C 1
ATOM 536 O O . PHE A 1 70 ? 14.016 6.310 -18.556 1.00 91.88 70 PHE A O 1
ATOM 543 N N . MET A 1 71 ? 12.586 7.527 -17.321 1.00 91.19 71 MET A N 1
ATOM 544 C CA . MET A 1 71 ? 11.803 6.391 -16.814 1.00 91.19 71 MET A CA 1
ATOM 545 C C . MET A 1 71 ? 10.958 5.719 -17.903 1.00 91.19 71 MET A C 1
ATOM 547 O O . MET A 1 71 ? 10.893 4.496 -17.922 1.00 91.19 71 MET A O 1
ATOM 551 N N . GLU A 1 72 ? 10.355 6.495 -18.806 1.00 92.12 72 GLU A N 1
ATOM 552 C CA . GLU A 1 72 ? 9.601 5.999 -19.969 1.00 92.12 72 GLU A CA 1
ATOM 553 C C . GLU A 1 72 ? 10.511 5.256 -20.961 1.00 92.12 72 GLU A C 1
ATOM 555 O O . GLU A 1 72 ? 10.214 4.149 -21.399 1.00 92.12 72 GLU A O 1
ATOM 560 N N . THR A 1 73 ? 11.649 5.860 -21.315 1.00 91.56 73 THR A N 1
ATOM 561 C CA . THR A 1 73 ? 12.530 5.333 -22.374 1.00 91.56 73 THR A CA 1
ATOM 562 C C . THR A 1 73 ? 13.571 4.332 -21.878 1.00 91.56 73 THR A C 1
ATOM 564 O O . THR A 1 73 ? 14.229 3.680 -22.688 1.00 91.56 73 THR A O 1
ATOM 567 N N . PHE A 1 74 ? 13.752 4.222 -20.561 1.00 91.75 74 PHE A N 1
ATOM 568 C CA . PHE A 1 74 ? 14.832 3.472 -19.915 1.00 91.75 74 PHE A CA 1
ATOM 569 C C . PHE A 1 74 ? 16.245 3.920 -20.335 1.00 91.75 74 PHE A C 1
ATOM 571 O O . PHE A 1 74 ? 17.208 3.154 -20.243 1.00 91.75 74 PHE A O 1
ATOM 578 N N . VAL A 1 75 ? 16.396 5.172 -20.779 1.00 90.69 75 VAL A N 1
ATOM 579 C CA . VAL A 1 75 ? 17.677 5.762 -21.199 1.00 90.69 75 VAL A CA 1
ATOM 580 C C . VAL A 1 75 ? 18.148 6.776 -20.158 1.00 90.69 75 VAL A C 1
ATOM 582 O O . VAL A 1 75 ? 17.356 7.561 -19.658 1.00 90.69 75 VAL A O 1
ATOM 585 N N . ASN A 1 76 ? 19.451 6.788 -19.852 1.00 90.56 76 ASN A N 1
ATOM 586 C CA . ASN A 1 76 ? 20.091 7.710 -18.895 1.00 90.56 76 ASN A CA 1
ATOM 587 C C . ASN A 1 76 ? 19.562 7.639 -17.449 1.00 90.56 76 ASN A C 1
ATOM 589 O O . ASN A 1 76 ? 19.750 8.575 -16.672 1.00 90.56 76 ASN A O 1
ATOM 593 N N . LEU A 1 77 ? 18.950 6.519 -17.058 1.00 89.44 77 LEU A N 1
ATOM 594 C CA . LEU A 1 77 ? 18.551 6.284 -15.674 1.00 89.44 77 LEU A CA 1
ATOM 595 C C . LEU A 1 77 ? 19.768 6.260 -14.744 1.00 89.44 77 LEU A C 1
ATOM 597 O O . LEU A 1 77 ? 20.761 5.578 -15.003 1.00 89.44 77 LEU A O 1
ATOM 601 N N . THR A 1 78 ? 19.663 6.978 -13.628 1.00 89.31 78 THR A N 1
ATOM 602 C CA . THR A 1 78 ? 20.674 6.982 -12.567 1.00 89.31 78 THR A CA 1
ATOM 603 C C . THR A 1 78 ? 20.032 6.643 -11.229 1.00 89.31 78 THR A C 1
ATOM 605 O O . THR A 1 78 ? 18.839 6.861 -11.025 1.00 89.31 78 THR A O 1
ATOM 608 N N . ALA A 1 79 ? 20.836 6.143 -10.289 1.00 87.44 79 ALA A N 1
ATOM 609 C CA . ALA A 1 79 ? 20.370 5.835 -8.937 1.00 87.44 79 ALA A CA 1
ATOM 610 C C . ALA A 1 79 ? 19.885 7.074 -8.153 1.00 87.44 79 ALA A C 1
ATOM 612 O O . ALA A 1 79 ? 19.199 6.914 -7.151 1.00 87.44 79 ALA A O 1
ATOM 613 N N . ASN A 1 80 ? 20.213 8.287 -8.617 1.00 84.50 80 ASN A N 1
ATOM 614 C CA . ASN A 1 80 ? 19.863 9.554 -7.969 1.00 84.50 80 ASN A CA 1
ATOM 615 C C . ASN A 1 80 ? 18.734 10.300 -8.706 1.00 84.50 80 ASN A C 1
ATOM 617 O O . ASN A 1 80 ? 18.574 11.505 -8.522 1.00 84.50 80 ASN A O 1
ATOM 621 N N . GLY A 1 81 ? 17.991 9.621 -9.587 1.00 86.25 81 GLY A N 1
ATOM 622 C CA . GLY A 1 81 ? 16.858 10.225 -10.286 1.00 86.25 81 GLY A CA 1
ATOM 623 C C . GLY A 1 81 ? 15.776 10.683 -9.304 1.00 86.25 81 GLY A C 1
ATOM 624 O O . GLY A 1 81 ? 15.354 9.925 -8.432 1.00 86.25 81 GLY A O 1
ATOM 625 N N . TRP A 1 82 ? 15.289 11.911 -9.459 1.00 89.00 82 TRP A N 1
ATOM 626 C CA . TRP A 1 82 ? 14.291 12.478 -8.549 1.00 89.00 82 TRP A CA 1
ATOM 627 C C . TRP A 1 82 ? 12.938 11.733 -8.503 1.00 89.00 82 TRP A C 1
ATOM 629 O O . TRP A 1 82 ? 12.369 11.702 -7.409 1.00 89.00 82 TRP A O 1
ATOM 639 N N . PRO A 1 83 ? 12.428 11.064 -9.570 1.00 89.00 83 PRO A N 1
ATOM 640 C CA . PRO A 1 83 ? 11.118 10.405 -9.495 1.00 89.00 83 PRO A CA 1
ATOM 641 C C . PRO A 1 83 ? 11.053 9.236 -8.507 1.00 89.00 83 PRO A C 1
ATOM 643 O O . PRO A 1 83 ? 9.965 8.789 -8.170 1.00 89.00 83 PRO A O 1
ATOM 646 N N . ILE A 1 84 ? 12.198 8.706 -8.055 1.00 88.94 84 ILE A N 1
ATOM 647 C CA . ILE A 1 84 ? 12.261 7.587 -7.098 1.00 88.94 84 ILE A CA 1
ATOM 648 C C . ILE A 1 84 ? 12.617 8.022 -5.669 1.00 88.94 84 ILE A C 1
ATOM 650 O O . ILE A 1 84 ? 12.283 7.306 -4.724 1.00 88.94 84 ILE A O 1
ATOM 654 N N . ASP A 1 85 ? 13.238 9.193 -5.497 1.00 91.06 85 ASP A N 1
ATOM 655 C CA . ASP A 1 85 ? 13.693 9.704 -4.196 1.00 91.06 85 ASP A CA 1
ATOM 656 C C . ASP A 1 85 ? 12.517 10.077 -3.283 1.00 91.06 85 ASP A C 1
ATOM 658 O O . ASP A 1 85 ? 12.395 9.594 -2.154 1.00 91.06 85 ASP A O 1
ATOM 662 N N . TYR A 1 86 ? 11.576 10.872 -3.798 1.00 90.81 86 TYR A N 1
ATOM 663 C CA . TYR A 1 86 ? 10.421 11.289 -3.009 1.00 90.81 86 TYR A CA 1
ATOM 664 C C . TYR A 1 86 ? 9.495 10.122 -2.607 1.00 90.81 86 TYR A C 1
ATOM 666 O O . TYR A 1 86 ? 9.144 10.051 -1.423 1.00 90.81 86 TYR A O 1
ATOM 674 N N . PRO A 1 87 ? 9.122 9.178 -3.506 1.00 92.62 87 PRO A N 1
ATOM 675 C CA . PRO A 1 87 ? 8.365 7.989 -3.116 1.00 92.62 87 PRO A CA 1
ATOM 676 C C . PRO A 1 87 ? 9.051 7.175 -2.017 1.00 92.62 87 PRO A C 1
ATOM 678 O O . PRO A 1 87 ? 8.368 6.698 -1.110 1.00 92.62 87 PRO A O 1
ATOM 681 N N . TRP A 1 88 ? 10.381 7.027 -2.068 1.00 95.19 88 TRP A N 1
ATOM 682 C CA . TRP A 1 88 ? 11.150 6.366 -1.012 1.00 95.19 88 TRP A CA 1
ATOM 683 C C . TRP A 1 88 ? 10.992 7.102 0.321 1.00 95.19 88 TRP A C 1
ATOM 685 O O . TRP A 1 88 ? 10.555 6.515 1.315 1.00 95.19 88 TRP A O 1
ATOM 695 N N . TYR A 1 89 ? 11.271 8.407 0.325 1.00 94.69 89 TYR A N 1
ATOM 696 C CA . TYR A 1 89 ? 11.200 9.250 1.515 1.00 94.69 89 TYR A CA 1
ATOM 697 C C . TYR A 1 89 ? 9.812 9.230 2.171 1.00 94.69 89 TYR A C 1
ATOM 699 O O . TYR A 1 89 ? 9.688 8.951 3.366 1.00 94.69 89 TYR A O 1
ATOM 707 N N . VAL A 1 90 ? 8.747 9.482 1.400 1.00 95.81 90 VAL A N 1
ATOM 708 C CA . VAL A 1 90 ? 7.384 9.534 1.951 1.00 95.81 90 VAL A CA 1
ATOM 709 C C . VAL A 1 90 ? 6.899 8.167 2.430 1.00 95.81 90 VAL A C 1
ATOM 711 O O . VAL A 1 90 ? 6.198 8.094 3.439 1.00 95.81 90 VAL A O 1
ATOM 714 N N . SER A 1 91 ? 7.314 7.081 1.773 1.00 97.31 91 SER A N 1
ATOM 715 C CA . SER A 1 91 ? 6.967 5.723 2.197 1.00 97.31 91 SER A CA 1
ATOM 716 C C . SER A 1 91 ? 7.493 5.430 3.603 1.00 97.31 91 SER A C 1
ATOM 718 O O . SER A 1 91 ? 6.727 5.000 4.465 1.00 97.31 91 SER A O 1
ATOM 720 N N . TYR A 1 92 ? 8.758 5.754 3.891 1.00 97.00 92 TYR A N 1
ATOM 721 C CA . TYR A 1 92 ? 9.317 5.553 5.232 1.00 97.00 92 TYR A CA 1
ATOM 722 C C . TYR A 1 92 ? 8.717 6.486 6.290 1.00 97.00 92 TYR A C 1
ATOM 724 O O . TYR A 1 92 ? 8.601 6.092 7.450 1.00 97.00 92 TYR A O 1
ATOM 732 N N . GLN A 1 93 ? 8.224 7.671 5.911 1.00 96.88 93 GLN A N 1
ATOM 733 C CA . GLN A 1 93 ? 7.429 8.499 6.825 1.00 96.88 93 GLN A CA 1
ATOM 734 C C . GLN A 1 93 ? 6.089 7.847 7.198 1.00 96.88 93 GLN A C 1
ATOM 736 O O . GLN A 1 93 ? 5.680 7.916 8.357 1.00 96.88 93 GLN A O 1
ATOM 741 N N . ILE A 1 94 ? 5.389 7.235 6.236 1.00 98.19 94 ILE A N 1
ATOM 742 C CA . ILE A 1 94 ? 4.114 6.542 6.492 1.00 98.19 94 ILE A CA 1
ATOM 743 C C . ILE A 1 94 ? 4.353 5.290 7.345 1.00 98.19 94 ILE A C 1
ATOM 745 O O . ILE A 1 94 ? 3.625 5.054 8.312 1.00 98.19 94 ILE A O 1
ATOM 749 N N . ILE A 1 95 ? 5.406 4.526 7.037 1.00 98.25 95 ILE A N 1
ATOM 750 C CA . ILE A 1 95 ? 5.830 3.361 7.826 1.00 98.25 95 ILE A CA 1
ATOM 751 C C . ILE A 1 95 ? 6.124 3.777 9.269 1.00 98.25 95 ILE A C 1
ATOM 753 O O . ILE A 1 95 ? 5.577 3.180 10.193 1.00 98.25 95 ILE A O 1
ATOM 757 N N . GLN A 1 96 ? 6.902 4.842 9.479 1.00 96.62 96 GLN A N 1
ATOM 758 C CA . GLN A 1 96 ? 7.230 5.300 10.828 1.00 96.62 96 GLN A CA 1
ATOM 759 C C . GLN A 1 96 ? 5.991 5.755 11.608 1.00 96.62 96 GLN A C 1
ATOM 761 O O . GLN A 1 96 ? 5.871 5.442 12.789 1.00 96.62 96 GLN A O 1
ATOM 766 N N . ARG A 1 97 ? 5.037 6.443 10.968 1.00 97.56 97 ARG A N 1
ATOM 767 C CA . ARG A 1 97 ? 3.766 6.818 11.617 1.00 97.56 97 ARG A CA 1
ATOM 768 C C . ARG A 1 97 ? 2.954 5.594 12.035 1.00 97.56 97 ARG A C 1
ATOM 770 O O . ARG A 1 97 ? 2.477 5.550 13.167 1.00 97.56 97 ARG A O 1
ATOM 777 N N . SER A 1 98 ? 2.892 4.585 11.166 1.00 98.56 98 SER A N 1
ATOM 778 C CA . SER A 1 98 ? 2.246 3.300 11.465 1.00 98.56 98 SER A CA 1
ATOM 779 C C . SER A 1 98 ? 2.921 2.614 12.658 1.00 98.56 98 SER A C 1
ATOM 781 O O . SER A 1 98 ? 2.249 2.199 13.598 1.00 98.56 98 SER A O 1
ATOM 783 N N . ASN A 1 99 ? 4.258 2.564 12.666 1.00 98.12 99 ASN A N 1
ATOM 784 C CA . ASN A 1 99 ? 5.048 1.970 13.746 1.00 98.12 99 ASN A CA 1
ATOM 785 C C . ASN A 1 99 ? 4.828 2.701 15.073 1.00 98.12 99 ASN A C 1
ATOM 787 O O . ASN A 1 99 ? 4.565 2.056 16.083 1.00 98.12 99 ASN A O 1
ATOM 791 N N . THR A 1 100 ? 4.856 4.035 15.075 1.00 95.94 100 THR A N 1
ATOM 792 C CA . THR A 1 100 ? 4.594 4.837 16.276 1.00 95.94 100 THR A CA 1
ATOM 793 C C . THR A 1 100 ? 3.177 4.620 16.806 1.00 95.94 100 THR A C 1
ATOM 795 O O . THR A 1 100 ? 3.006 4.458 18.012 1.00 95.94 100 THR A O 1
ATOM 798 N N . ALA A 1 101 ? 2.166 4.554 15.935 1.00 97.44 101 ALA A N 1
ATOM 799 C CA . ALA A 1 101 ? 0.799 4.248 16.350 1.00 97.44 101 ALA A CA 1
ATOM 800 C C . ALA A 1 101 ? 0.700 2.854 16.998 1.00 97.44 101 ALA A C 1
ATOM 802 O O . ALA A 1 101 ? 0.117 2.724 18.073 1.00 97.44 101 ALA A O 1
ATOM 803 N N . ILE A 1 102 ? 1.327 1.830 16.403 1.00 98.38 102 ILE A N 1
ATOM 804 C CA . ILE A 1 102 ? 1.373 0.467 16.962 1.00 98.38 102 ILE A CA 1
ATOM 805 C C . ILE A 1 102 ? 2.088 0.453 18.320 1.00 98.38 102 ILE A C 1
ATOM 807 O O . ILE A 1 102 ? 1.569 -0.116 19.277 1.00 98.38 102 ILE A O 1
ATOM 811 N N . GLN A 1 103 ? 3.247 1.109 18.436 1.00 96.56 103 GLN A N 1
ATOM 812 C CA . GLN A 1 103 ? 4.006 1.206 19.689 1.00 96.56 103 GLN A CA 1
ATOM 813 C C . GLN A 1 103 ? 3.177 1.853 20.804 1.00 96.56 103 GLN A C 1
ATOM 815 O O . GLN A 1 103 ? 3.144 1.344 21.923 1.00 96.56 103 GLN A O 1
ATOM 820 N N . LYS A 1 104 ? 2.476 2.952 20.498 1.00 95.38 104 LYS A N 1
ATOM 821 C CA . LYS A 1 104 ? 1.616 3.652 21.459 1.00 95.38 104 LYS A CA 1
ATOM 822 C C . LYS A 1 104 ? 0.414 2.797 21.863 1.00 95.38 104 LYS A C 1
ATOM 824 O O . LYS A 1 104 ? 0.195 2.608 23.055 1.00 95.38 104 LYS A O 1
ATOM 829 N N . LEU A 1 105 ? -0.284 2.190 20.901 1.00 96.75 105 LEU A N 1
ATOM 830 C CA . LEU A 1 105 ? -1.411 1.283 21.155 1.00 96.75 105 LEU A CA 1
ATOM 831 C C . LEU A 1 105 ? -1.004 0.060 21.987 1.00 96.75 105 LEU A C 1
ATOM 833 O O . LEU A 1 105 ? -1.754 -0.365 22.864 1.00 96.75 105 LEU A O 1
ATOM 837 N N 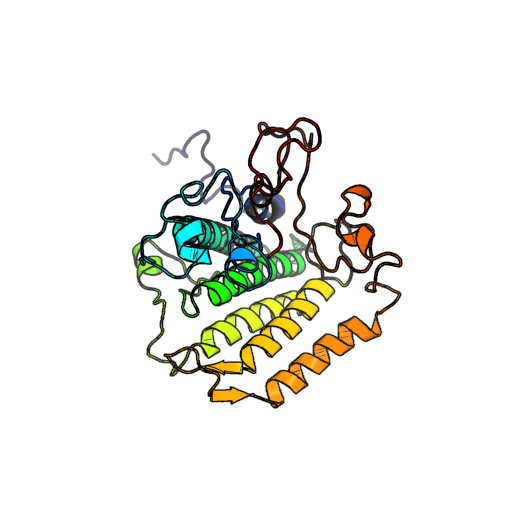. ASN A 1 106 ? 0.189 -0.498 21.762 1.00 96.38 106 ASN A N 1
ATOM 838 C CA . ASN A 1 106 ? 0.686 -1.648 22.519 1.00 96.38 106 ASN A CA 1
ATOM 839 C C . ASN A 1 106 ? 0.820 -1.362 24.022 1.00 96.38 106 ASN A C 1
ATOM 841 O O . ASN A 1 106 ? 0.610 -2.281 24.813 1.00 96.38 106 ASN A O 1
ATOM 845 N N . ASN A 1 107 ? 1.063 -0.105 24.406 1.00 94.69 107 ASN A N 1
ATOM 846 C CA . ASN A 1 107 ? 1.173 0.327 25.802 1.00 94.69 107 ASN A CA 1
ATOM 847 C C . ASN A 1 107 ? -0.182 0.576 26.492 1.00 94.69 107 ASN A C 1
ATOM 849 O O . ASN A 1 107 ? -0.209 0.767 27.705 1.00 94.69 107 ASN A O 1
ATOM 853 N N . ILE A 1 108 ? -1.295 0.569 25.751 1.00 94.50 108 ILE A N 1
ATOM 854 C CA . ILE A 1 108 ? -2.651 0.747 26.292 1.00 94.50 108 ILE A CA 1
ATOM 855 C C . ILE A 1 108 ? -3.273 -0.618 26.596 1.00 94.50 108 ILE A C 1
ATOM 857 O O . ILE A 1 108 ? -3.135 -1.543 25.796 1.00 94.50 108 ILE A O 1
ATOM 861 N N . ALA A 1 109 ? -3.965 -0.784 27.723 1.00 94.19 109 ALA A N 1
ATOM 862 C CA . ALA A 1 109 ? -4.699 -2.021 27.990 1.00 94.19 109 ALA A CA 1
ATOM 863 C C . ALA A 1 109 ? -5.931 -2.133 27.068 1.00 94.19 109 ALA A C 1
ATOM 865 O O . ALA A 1 109 ? -6.576 -1.135 26.761 1.00 94.19 109 ALA A O 1
ATOM 866 N N . GLU A 1 110 ? -6.283 -3.345 26.621 1.00 93.19 110 GLU A N 1
ATOM 867 C CA . GLU A 1 110 ? -7.440 -3.546 25.719 1.00 93.19 110 GLU A CA 1
ATOM 868 C C . GLU A 1 110 ? -8.760 -3.078 26.365 1.00 93.19 110 GLU A C 1
ATOM 870 O O . GLU A 1 110 ? -9.647 -2.583 25.678 1.00 93.19 110 GLU A O 1
ATOM 875 N N . GLU A 1 111 ? -8.880 -3.189 27.693 1.00 95.19 111 GLU A N 1
ATOM 876 C CA . GLU A 1 111 ? -10.049 -2.729 28.458 1.00 95.19 111 GLU A CA 1
ATOM 877 C C . GLU A 1 111 ? -10.239 -1.207 28.426 1.00 95.19 111 GLU A C 1
ATOM 879 O O . GLU A 1 111 ? -11.376 -0.734 28.425 1.00 95.19 111 GLU A O 1
ATOM 884 N N . ASP A 1 112 ? -9.142 -0.455 28.324 1.00 95.50 112 ASP A N 1
ATOM 885 C CA . ASP A 1 112 ? -9.155 1.006 28.260 1.00 95.50 112 ASP A CA 1
ATOM 886 C C . ASP A 1 112 ? -9.398 1.520 26.833 1.00 95.50 112 ASP A C 1
ATOM 888 O O . ASP A 1 112 ? -9.847 2.650 26.635 1.00 95.50 112 ASP A O 1
ATOM 892 N N . TYR A 1 113 ? -9.105 0.696 25.822 1.00 96.31 113 TYR A N 1
ATOM 893 C CA . TYR A 1 113 ? -9.316 1.029 24.417 1.00 96.31 113 TYR A CA 1
ATOM 894 C C . TYR A 1 113 ? -9.818 -0.195 23.630 1.00 96.31 113 TYR A C 1
ATOM 896 O O . TYR A 1 113 ? -9.029 -0.879 22.975 1.00 96.31 113 TYR A O 1
ATOM 904 N N . PRO A 1 114 ? -11.142 -0.455 23.622 1.00 95.31 114 PRO A N 1
ATOM 905 C CA . PRO A 1 114 ? -11.729 -1.656 23.010 1.00 95.31 114 PRO A CA 1
ATOM 906 C C . PRO A 1 114 ? -11.497 -1.822 21.499 1.00 95.31 114 PRO A C 1
ATOM 908 O O . PRO A 1 114 ? -11.759 -2.886 20.947 1.00 95.31 114 PRO A O 1
ATOM 911 N N . LEU A 1 115 ? -11.046 -0.768 20.809 1.00 96.25 115 LEU A N 1
ATOM 912 C CA . LEU A 1 115 ? -10.694 -0.802 19.386 1.00 96.25 115 LEU A CA 1
ATOM 913 C C . LEU A 1 115 ? -9.201 -1.073 19.147 1.00 96.25 115 LEU A C 1
ATOM 915 O O . LEU A 1 115 ? -8.765 -1.037 17.997 1.00 96.25 115 LEU A O 1
ATOM 919 N N . LYS A 1 116 ? -8.405 -1.339 20.193 1.00 97.62 116 LYS A N 1
ATOM 920 C CA . LYS A 1 116 ? -6.944 -1.492 20.109 1.00 97.62 116 LYS A CA 1
ATOM 921 C C . LYS A 1 116 ? -6.536 -2.493 19.039 1.00 97.62 116 LYS A C 1
ATOM 923 O O . LYS A 1 116 ? -5.773 -2.138 18.141 1.00 97.62 116 LYS A O 1
ATOM 928 N N . SER A 1 117 ? -7.063 -3.712 19.108 1.00 98.00 117 SER A N 1
ATOM 929 C CA . SER A 1 117 ? -6.782 -4.762 18.123 1.00 98.00 117 SER A CA 1
ATOM 930 C C . SER A 1 117 ? -7.108 -4.327 16.688 1.00 98.00 117 SER A C 1
ATOM 932 O O . SER A 1 117 ? -6.253 -4.437 15.808 1.00 98.00 117 SER A O 1
ATOM 934 N N . VAL A 1 118 ? -8.291 -3.747 16.459 1.00 98.31 118 VAL A N 1
ATOM 935 C CA . VAL A 1 118 ? -8.715 -3.235 15.143 1.00 98.31 118 VAL A CA 1
ATOM 936 C C . VAL A 1 118 ? -7.752 -2.159 14.633 1.00 98.31 118 VAL A C 1
ATOM 938 O O . VAL A 1 118 ? -7.286 -2.245 13.498 1.00 98.31 118 VAL A O 1
ATOM 941 N N . ARG A 1 119 ? -7.383 -1.183 15.472 1.00 98.50 119 ARG A N 1
ATOM 942 C CA . ARG A 1 119 ? -6.463 -0.099 15.093 1.00 98.50 119 ARG A CA 1
ATOM 943 C C . ARG A 1 119 ? -5.054 -0.592 14.793 1.00 98.50 119 ARG A C 1
ATOM 945 O O . ARG A 1 119 ? -4.451 -0.126 13.831 1.00 98.50 119 ARG A O 1
ATOM 952 N N . ILE A 1 120 ? -4.538 -1.557 15.553 1.00 98.69 120 ILE A N 1
ATOM 953 C CA . ILE A 1 120 ? -3.256 -2.202 15.232 1.00 98.69 120 ILE A CA 1
ATOM 954 C C . ILE A 1 120 ? -3.348 -2.907 13.871 1.00 98.69 120 ILE A C 1
ATOM 956 O O . ILE A 1 120 ? -2.430 -2.773 13.062 1.00 98.69 120 ILE A O 1
ATOM 960 N N . GLY A 1 121 ? -4.460 -3.593 13.588 1.00 98.75 121 GLY A N 1
ATOM 961 C CA . GLY A 1 121 ? -4.725 -4.204 12.282 1.00 98.75 121 GLY A CA 1
ATOM 962 C C . GLY A 1 121 ? -4.698 -3.193 11.131 1.00 98.75 121 GLY A C 1
ATOM 963 O O . GLY A 1 121 ? -4.030 -3.429 10.126 1.00 98.75 121 GLY A O 1
ATOM 964 N N . GLU A 1 122 ? -5.344 -2.035 11.299 1.00 98.81 122 GLU A N 1
ATOM 965 C CA . GLU A 1 122 ? -5.313 -0.935 10.321 1.00 98.81 122 GLU A CA 1
ATOM 966 C C . GLU A 1 122 ? -3.874 -0.447 10.062 1.00 98.81 122 GLU A C 1
ATOM 968 O O . GLU A 1 122 ? -3.464 -0.284 8.911 1.00 98.81 122 GLU A O 1
ATOM 973 N N . MET A 1 123 ? -3.075 -0.253 11.119 1.00 98.81 123 MET A N 1
ATOM 974 C CA . MET A 1 123 ? -1.690 0.227 10.992 1.00 98.81 123 MET A CA 1
ATOM 975 C C . MET A 1 123 ? -0.771 -0.804 10.334 1.00 98.81 123 MET A C 1
ATOM 977 O O . MET A 1 123 ? 0.048 -0.440 9.487 1.00 98.81 123 MET A O 1
ATOM 981 N N . LYS A 1 124 ? -0.924 -2.091 10.670 1.00 98.88 124 LYS A N 1
ATOM 982 C CA . LYS A 1 124 ? -0.188 -3.179 10.013 1.00 98.88 124 LYS A CA 1
ATOM 983 C C . LYS A 1 124 ? -0.544 -3.284 8.536 1.00 98.88 124 LYS A C 1
ATOM 985 O O . LYS A 1 124 ? 0.360 -3.402 7.713 1.00 98.88 124 LYS A O 1
ATOM 990 N N . PHE A 1 125 ? -1.824 -3.152 8.180 1.00 98.88 125 PHE A N 1
ATOM 991 C CA . PHE A 1 125 ? -2.232 -3.120 6.777 1.00 98.88 125 PHE A CA 1
ATOM 992 C C . PHE A 1 125 ? -1.571 -1.965 6.019 1.00 98.88 125 PHE A C 1
ATOM 994 O O . PHE A 1 125 ? -0.981 -2.192 4.966 1.00 98.88 125 PHE A O 1
ATOM 1001 N N . ILE A 1 126 ? -1.633 -0.737 6.548 1.00 98.75 126 ILE A N 1
ATOM 1002 C CA . ILE A 1 126 ? -1.037 0.436 5.890 1.00 98.75 126 ILE A CA 1
ATOM 1003 C C . ILE A 1 126 ? 0.473 0.251 5.730 1.00 98.75 126 ILE A C 1
ATOM 1005 O O . ILE A 1 126 ? 1.012 0.461 4.640 1.00 98.75 126 ILE A O 1
ATOM 1009 N N . ARG A 1 127 ? 1.164 -0.189 6.787 1.00 98.81 127 ARG A N 1
ATOM 1010 C CA . ARG A 1 127 ? 2.599 -0.478 6.737 1.00 98.81 127 ARG A CA 1
ATOM 1011 C C . ARG A 1 127 ? 2.929 -1.527 5.678 1.00 98.81 127 ARG A C 1
ATOM 1013 O O . ARG A 1 127 ? 3.867 -1.323 4.905 1.00 98.81 127 ARG A O 1
ATOM 1020 N N . ALA A 1 128 ? 2.179 -2.625 5.628 1.00 98.88 128 ALA A N 1
ATOM 1021 C CA . ALA A 1 128 ? 2.367 -3.685 4.644 1.00 98.88 128 ALA A CA 1
ATOM 1022 C C . ALA A 1 128 ? 2.083 -3.200 3.222 1.00 98.88 128 ALA A C 1
ATOM 1024 O O . ALA A 1 128 ? 2.848 -3.507 2.313 1.00 98.88 128 ALA A O 1
ATOM 1025 N N . PHE A 1 129 ? 1.044 -2.387 3.024 1.00 98.75 129 PHE A N 1
ATOM 1026 C CA . PHE A 1 129 ? 0.714 -1.779 1.738 1.00 98.75 129 PHE A CA 1
ATOM 1027 C C . PHE A 1 129 ? 1.845 -0.882 1.228 1.00 98.75 129 PHE A C 1
ATOM 1029 O O . PHE A 1 129 ? 2.249 -0.986 0.071 1.00 98.75 129 PHE A O 1
ATOM 1036 N N . VAL A 1 130 ? 2.432 -0.061 2.098 1.00 98.56 130 VAL A N 1
ATOM 1037 C CA . VAL A 1 130 ? 3.564 0.805 1.740 1.00 98.56 130 VAL A CA 1
ATOM 1038 C C . VAL A 1 130 ? 4.821 -0.017 1.433 1.00 98.56 130 VAL A C 1
ATOM 1040 O O . VAL A 1 130 ? 5.465 0.209 0.408 1.00 98.56 130 VAL A O 1
ATOM 1043 N N . HIS A 1 131 ? 5.149 -1.023 2.255 1.00 98.75 131 HIS A N 1
ATOM 1044 C CA . HIS A 1 131 ? 6.259 -1.938 1.964 1.00 98.75 131 HIS A CA 1
ATOM 1045 C C . HIS A 1 131 ? 6.029 -2.725 0.669 1.00 98.75 131 HIS A C 1
ATOM 1047 O O . HIS A 1 131 ? 6.969 -2.913 -0.097 1.00 98.75 131 HIS A O 1
ATOM 1053 N N . PHE A 1 132 ? 4.796 -3.139 0.378 1.00 98.62 132 PHE A N 1
ATOM 1054 C CA . PHE A 1 132 ? 4.431 -3.790 -0.878 1.00 98.62 132 PHE A CA 1
ATOM 1055 C C . PHE A 1 132 ? 4.755 -2.885 -2.075 1.00 98.62 132 PHE A C 1
ATOM 1057 O O . PHE A 1 132 ? 5.397 -3.336 -3.023 1.00 98.62 132 PHE A O 1
ATOM 1064 N N . ARG A 1 133 ? 4.413 -1.589 -2.015 1.00 97.25 133 ARG A N 1
ATOM 1065 C CA . ARG A 1 133 ? 4.769 -0.616 -3.066 1.00 97.25 133 ARG A CA 1
ATOM 1066 C C . ARG A 1 133 ? 6.282 -0.427 -3.199 1.00 97.25 133 ARG A C 1
ATOM 1068 O O . ARG A 1 133 ? 6.805 -0.511 -4.308 1.00 97.25 133 ARG A O 1
ATOM 1075 N N . LEU A 1 134 ? 7.008 -0.275 -2.089 1.00 97.81 134 LEU A N 1
ATOM 1076 C CA . LEU A 1 134 ? 8.478 -0.209 -2.106 1.00 97.81 134 LEU A CA 1
ATOM 1077 C C . LEU A 1 134 ? 9.101 -1.468 -2.726 1.00 97.81 134 LEU A C 1
ATOM 1079 O O . LEU A 1 134 ? 10.022 -1.376 -3.538 1.00 97.81 134 LEU A O 1
ATOM 1083 N N . LYS A 1 135 ? 8.569 -2.649 -2.400 1.00 97.44 135 LYS A N 1
ATOM 1084 C CA . LYS A 1 135 ? 9.022 -3.931 -2.946 1.00 97.44 135 LYS A CA 1
ATOM 1085 C C . LYS A 1 135 ? 8.828 -4.005 -4.461 1.00 97.44 135 LYS A C 1
ATOM 1087 O O . LYS A 1 135 ? 9.694 -4.547 -5.147 1.00 97.44 135 LYS A O 1
ATOM 1092 N N . GLN A 1 136 ? 7.735 -3.440 -4.980 1.00 95.19 136 GLN A N 1
ATOM 1093 C CA . GLN A 1 136 ? 7.479 -3.336 -6.420 1.00 95.19 136 GLN A CA 1
ATOM 1094 C C . GLN A 1 136 ? 8.448 -2.381 -7.129 1.00 95.19 136 GLN A C 1
ATOM 1096 O O . GLN A 1 136 ? 8.812 -2.635 -8.274 1.00 95.19 136 GLN A O 1
ATOM 1101 N N . PHE A 1 137 ? 8.885 -1.306 -6.469 1.00 93.12 137 PHE A N 1
ATOM 1102 C CA . PHE A 1 137 ? 9.834 -0.354 -7.054 1.00 93.12 137 PHE A CA 1
ATOM 1103 C C . PHE A 1 137 ? 11.280 -0.849 -7.018 1.00 93.12 137 PHE A C 1
ATOM 1105 O O . PHE A 1 137 ? 11.985 -0.731 -8.017 1.00 93.12 137 PHE A O 1
ATOM 1112 N N . PHE A 1 138 ? 11.717 -1.407 -5.886 1.00 94.12 138 PHE A N 1
ATOM 1113 C CA . PHE A 1 138 ? 13.145 -1.598 -5.608 1.00 94.12 138 PHE A CA 1
ATOM 1114 C C . PHE A 1 138 ? 13.588 -3.057 -5.507 1.00 94.12 138 PHE A C 1
ATOM 1116 O O . PHE A 1 138 ? 14.790 -3.321 -5.497 1.00 94.12 138 PHE A O 1
ATOM 1123 N N . LYS A 1 139 ? 12.656 -4.017 -5.423 1.00 95.88 139 LYS A N 1
ATOM 1124 C CA . LYS A 1 139 ? 12.886 -5.442 -5.104 1.00 95.88 139 LYS A CA 1
ATOM 1125 C C . LYS A 1 139 ? 13.531 -5.701 -3.734 1.00 95.88 139 LYS A C 1
ATOM 1127 O O . LYS A 1 139 ? 13.112 -6.632 -3.061 1.00 95.88 139 LYS A O 1
ATOM 1132 N N . TYR A 1 140 ? 14.505 -4.919 -3.301 1.00 96.75 140 TYR A N 1
ATOM 1133 C CA . TYR A 1 140 ? 15.141 -5.006 -1.994 1.00 96.75 140 TYR A CA 1
ATOM 1134 C C . TYR A 1 140 ? 15.061 -3.649 -1.305 1.00 96.75 140 TYR A C 1
ATOM 1136 O O . TYR A 1 140 ? 15.397 -2.627 -1.899 1.00 96.75 140 TYR A O 1
ATOM 1144 N N . MET A 1 141 ? 14.626 -3.649 -0.051 1.00 96.56 141 MET A N 1
ATOM 1145 C CA . MET A 1 141 ? 14.468 -2.452 0.765 1.00 96.56 141 MET A CA 1
ATOM 1146 C C . MET A 1 141 ? 14.582 -2.815 2.254 1.00 96.56 141 MET A C 1
ATOM 1148 O O . MET A 1 141 ? 14.283 -3.956 2.619 1.00 96.56 141 MET A O 1
ATOM 1152 N N . PRO A 1 142 ? 14.979 -1.874 3.127 1.00 96.56 142 PRO A N 1
ATOM 1153 C CA . PRO A 1 142 ? 14.882 -2.043 4.569 1.00 96.56 142 PRO A CA 1
ATOM 1154 C C . PRO A 1 142 ? 13.434 -2.311 4.969 1.00 96.56 142 PRO 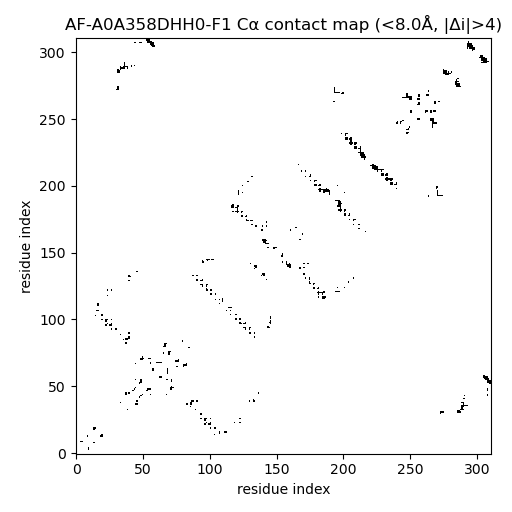A C 1
ATOM 1156 O O . PRO A 1 142 ? 12.544 -1.510 4.679 1.00 96.56 142 PRO A O 1
ATOM 1159 N N . TYR A 1 143 ? 13.187 -3.431 5.639 1.00 97.44 143 TYR A N 1
ATOM 1160 C CA . TYR A 1 143 ? 11.894 -3.676 6.266 1.00 97.44 143 TYR A CA 1
ATOM 1161 C C . TYR A 1 143 ? 11.940 -3.150 7.697 1.00 97.44 143 TYR A C 1
ATOM 1163 O O . TYR A 1 143 ? 12.703 -3.681 8.506 1.00 97.44 143 TYR A O 1
ATOM 1171 N N . ILE A 1 144 ? 11.146 -2.121 7.991 1.00 96.81 144 ILE A N 1
ATOM 1172 C CA . ILE A 1 144 ? 11.152 -1.423 9.282 1.00 96.81 144 ILE A CA 1
ATOM 1173 C C . ILE A 1 144 ? 9.779 -1.590 9.932 1.00 96.81 144 ILE A C 1
ATOM 1175 O O . ILE A 1 144 ? 8.778 -1.071 9.437 1.00 96.81 144 ILE A O 1
ATOM 1179 N N . ASP A 1 145 ? 9.738 -2.301 11.054 1.00 97.00 145 ASP A N 1
ATOM 1180 C CA . ASP A 1 145 ? 8.528 -2.553 11.835 1.00 97.00 145 ASP A CA 1
ATOM 1181 C C . ASP A 1 145 ? 8.549 -1.790 13.171 1.00 97.00 145 ASP A C 1
ATOM 1183 O O . ASP A 1 145 ? 9.425 -0.965 13.433 1.00 97.00 145 ASP A O 1
ATOM 1187 N N . GLU A 1 146 ? 7.560 -2.049 14.022 1.00 96.38 146 GLU A N 1
ATOM 1188 C CA . GLU A 1 146 ? 7.418 -1.406 15.326 1.00 96.38 146 GLU A CA 1
ATOM 1189 C C . GLU A 1 146 ? 8.520 -1.790 16.325 1.00 96.38 146 GLU A C 1
ATOM 1191 O O . GLU A 1 146 ? 8.653 -1.137 17.359 1.00 96.38 146 GLU A O 1
ATOM 1196 N N . ASN A 1 147 ? 9.303 -2.831 16.033 1.00 95.31 147 ASN A N 1
ATOM 1197 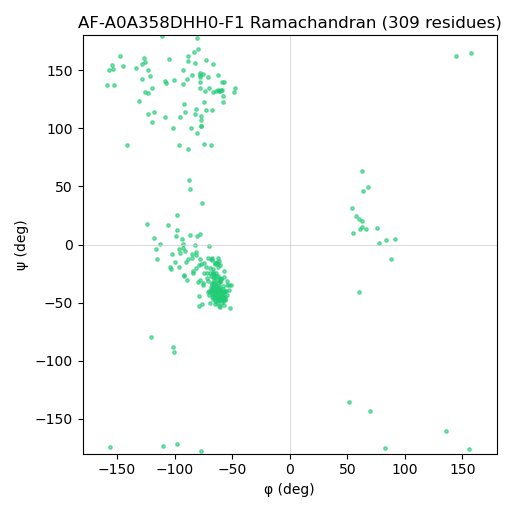C CA . ASN A 1 147 ? 10.372 -3.323 16.896 1.00 95.31 147 ASN A CA 1
ATOM 1198 C C . ASN A 1 147 ? 11.713 -2.641 16.592 1.00 95.31 147 ASN A C 1
ATOM 1200 O O . ASN A 1 147 ? 12.634 -2.711 17.408 1.00 95.31 147 ASN A O 1
ATOM 1204 N N . VAL A 1 148 ? 11.831 -1.963 15.445 1.00 92.25 148 VAL A N 1
ATOM 1205 C CA . VAL A 1 148 ? 12.977 -1.102 15.139 1.00 92.25 148 VAL A CA 1
ATOM 1206 C C . VAL A 1 148 ? 12.814 0.215 15.900 1.00 92.25 148 VAL A C 1
ATOM 1208 O O . VAL A 1 148 ? 12.030 1.089 15.532 1.00 92.25 148 VAL A O 1
ATOM 1211 N N . VAL A 1 149 ? 13.556 0.333 16.998 1.00 87.31 149 VAL A N 1
ATOM 1212 C CA . VAL A 1 149 ? 13.591 1.496 17.892 1.00 87.31 149 VAL A CA 1
ATOM 1213 C C . VAL A 1 149 ? 15.038 1.937 18.102 1.00 87.31 149 VAL A C 1
ATOM 1215 O O . VAL A 1 149 ? 15.951 1.120 17.995 1.00 87.31 149 VAL A O 1
ATOM 1218 N N . GLY A 1 150 ? 15.259 3.210 18.433 1.00 78.19 150 GLY A N 1
ATOM 1219 C CA . GLY A 1 150 ? 16.595 3.733 18.729 1.00 78.19 150 GLY A CA 1
ATOM 1220 C C . GLY A 1 150 ? 16.881 5.082 18.078 1.00 78.19 150 GLY A C 1
ATOM 1221 O O . GLY A 1 150 ? 15.969 5.825 17.716 1.00 78.19 150 GLY A O 1
ATOM 1222 N N . SER A 1 151 ? 18.167 5.404 17.968 1.00 76.81 151 SER A N 1
ATOM 1223 C CA . SER A 1 151 ? 18.689 6.588 17.286 1.00 76.81 151 SER A CA 1
ATOM 1224 C C . SER A 1 151 ? 18.760 6.379 15.768 1.00 76.81 151 SER A C 1
ATOM 1226 O O . SER A 1 151 ? 18.486 5.290 15.266 1.00 76.81 151 SER A O 1
ATOM 1228 N N . SER A 1 152 ? 19.172 7.404 15.011 1.00 78.62 152 SER A N 1
ATOM 1229 C CA . SER A 1 152 ? 19.337 7.282 13.554 1.00 78.62 152 SER A CA 1
ATOM 1230 C C . SER A 1 152 ? 20.262 6.125 13.153 1.00 78.62 152 SER A C 1
ATOM 1232 O O . SER A 1 152 ? 20.015 5.488 12.135 1.00 78.62 152 SER A O 1
ATOM 1234 N N . GLY A 1 153 ? 21.259 5.787 13.979 1.00 85.25 153 GLY A N 1
ATOM 1235 C CA . GLY A 1 153 ? 22.200 4.702 13.703 1.00 85.25 153 GLY A CA 1
ATOM 1236 C C . GLY A 1 153 ? 21.549 3.317 13.632 1.00 85.25 153 GLY A C 1
ATOM 1237 O O . GLY A 1 153 ? 21.904 2.527 12.761 1.00 85.25 153 GLY A O 1
ATOM 1238 N N . GLU A 1 154 ? 20.580 3.009 14.500 1.00 86.62 154 GLU A N 1
ATOM 1239 C CA . GLU A 1 154 ? 19.863 1.729 14.467 1.00 86.62 154 GLU A CA 1
ATOM 1240 C C . GLU A 1 154 ? 19.001 1.591 13.208 1.00 86.62 154 GLU A C 1
ATOM 1242 O O . GLU A 1 154 ? 18.978 0.523 12.597 1.00 86.62 154 GLU A O 1
ATOM 1247 N N . PHE A 1 155 ? 18.345 2.676 12.786 1.00 87.50 155 PHE A N 1
ATOM 1248 C CA . PHE A 1 155 ? 17.587 2.704 11.533 1.00 87.50 155 PHE A CA 1
ATOM 1249 C C . PHE A 1 155 ? 18.511 2.579 10.312 1.00 87.50 155 PHE A C 1
ATOM 1251 O O . PHE A 1 155 ? 18.223 1.803 9.403 1.00 87.50 155 PHE A O 1
ATOM 1258 N N . GLU A 1 156 ? 19.643 3.290 10.306 1.00 88.06 156 GLU A N 1
ATOM 1259 C CA . GLU A 1 156 ? 20.651 3.246 9.235 1.00 88.06 156 GLU A CA 1
ATOM 1260 C C . GLU A 1 156 ? 21.343 1.876 9.117 1.00 88.06 156 GLU A C 1
ATOM 1262 O O . GLU A 1 156 ? 21.813 1.508 8.040 1.00 88.06 156 GLU A O 1
ATOM 1267 N N . ALA A 1 157 ? 21.391 1.098 10.201 1.00 91.25 157 ALA A N 1
ATOM 1268 C CA . ALA A 1 157 ? 21.996 -0.231 10.215 1.00 91.25 157 ALA A CA 1
ATOM 1269 C C . ALA A 1 157 ? 21.112 -1.323 9.584 1.00 91.25 157 ALA A C 1
ATOM 1271 O O . ALA A 1 157 ? 21.606 -2.428 9.341 1.00 91.25 157 ALA A O 1
ATOM 1272 N N . ILE A 1 158 ? 19.826 -1.054 9.320 1.00 94.19 158 ILE A N 1
ATOM 1273 C CA . ILE A 1 158 ? 18.932 -2.030 8.687 1.00 94.19 158 ILE A CA 1
ATOM 1274 C C . ILE A 1 158 ? 19.308 -2.174 7.205 1.00 94.19 158 ILE A C 1
ATOM 1276 O O . ILE A 1 158 ? 19.163 -1.226 6.432 1.00 94.19 158 ILE A O 1
ATOM 1280 N N . PRO A 1 159 ? 19.765 -3.356 6.757 1.00 95.25 159 PRO A N 1
ATOM 1281 C CA . PRO A 1 159 ? 20.232 -3.512 5.391 1.00 95.25 159 PRO A CA 1
ATOM 1282 C C . PRO A 1 159 ? 19.062 -3.633 4.407 1.00 95.25 159 PRO A C 1
ATOM 1284 O O . PRO A 1 159 ? 18.051 -4.277 4.690 1.00 95.25 159 PRO A O 1
ATOM 1287 N N . ASN A 1 160 ? 19.248 -3.130 3.184 1.00 94.31 160 ASN A N 1
ATOM 1288 C CA . ASN A 1 160 ? 18.307 -3.378 2.082 1.00 94.31 160 ASN A CA 1
ATOM 1289 C C . ASN A 1 160 ? 18.270 -4.871 1.699 1.00 94.31 160 ASN A C 1
ATOM 1291 O O . ASN A 1 160 ? 17.234 -5.385 1.283 1.00 94.31 160 ASN A O 1
ATOM 1295 N N . LYS A 1 161 ? 19.420 -5.552 1.821 1.00 95.56 161 LYS A N 1
ATOM 1296 C CA . LYS A 1 161 ? 19.612 -6.987 1.575 1.00 95.56 161 LYS A CA 1
ATOM 1297 C C . LYS A 1 161 ? 20.188 -7.643 2.823 1.00 95.56 161 LYS A C 1
ATOM 1299 O O . LYS A 1 161 ? 21.341 -7.393 3.169 1.00 95.56 161 LYS A O 1
ATOM 1304 N N . ASP A 1 162 ? 19.414 -8.492 3.482 1.00 94.62 162 ASP A N 1
ATOM 1305 C CA . ASP A 1 162 ? 19.914 -9.271 4.611 1.00 94.62 162 ASP A CA 1
ATOM 1306 C C . ASP A 1 162 ? 20.659 -10.510 4.093 1.00 94.62 162 ASP A C 1
ATOM 1308 O O . ASP A 1 162 ? 20.062 -11.425 3.527 1.00 94.62 162 ASP A O 1
ATOM 1312 N N . ALA A 1 163 ? 21.978 -10.535 4.301 1.00 93.94 163 A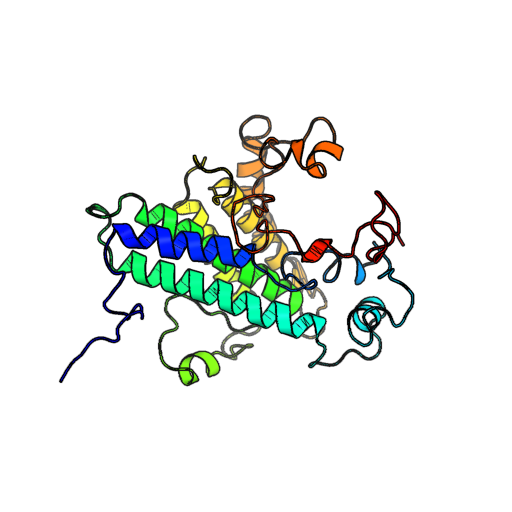LA A N 1
ATOM 1313 C CA . ALA A 1 163 ? 22.869 -11.596 3.832 1.00 93.94 163 ALA A CA 1
ATOM 1314 C C . ALA A 1 163 ? 22.568 -12.985 4.430 1.00 93.94 163 ALA A C 1
ATOM 1316 O O . ALA A 1 163 ? 23.118 -13.981 3.963 1.00 93.94 163 ALA A O 1
ATOM 1317 N N . LYS A 1 164 ? 21.714 -13.073 5.460 1.00 95.75 164 LYS A N 1
ATOM 1318 C CA . LYS A 1 164 ? 21.244 -14.351 6.019 1.00 95.75 164 LYS A CA 1
ATOM 1319 C C . LYS A 1 164 ? 20.252 -15.067 5.105 1.00 95.75 164 LYS A C 1
ATOM 1321 O O . LYS A 1 164 ? 20.051 -16.269 5.269 1.00 95.75 164 LYS A O 1
ATOM 1326 N N . PHE A 1 165 ? 19.626 -14.348 4.175 1.00 95.25 165 PHE A N 1
ATOM 1327 C CA . PHE A 1 165 ? 18.639 -14.899 3.257 1.00 95.25 165 PHE A CA 1
ATOM 1328 C C . PHE A 1 165 ? 19.209 -14.984 1.835 1.00 95.25 165 PHE A C 1
ATOM 1330 O O . PHE A 1 165 ? 19.916 -14.079 1.396 1.00 95.25 165 PHE A O 1
ATOM 1337 N N . PRO A 1 166 ? 18.904 -16.059 1.089 1.00 92.44 166 PRO A N 1
ATOM 1338 C CA . PRO A 1 166 ? 19.467 -16.273 -0.244 1.00 92.44 166 PRO A CA 1
ATOM 1339 C C . PRO A 1 166 ? 18.815 -15.410 -1.335 1.00 92.44 166 PRO A C 1
ATOM 1341 O O . PRO A 1 166 ? 19.351 -15.312 -2.434 1.00 92.44 166 PRO A O 1
ATOM 1344 N N . ASN A 1 167 ? 17.638 -14.840 -1.069 1.00 94.75 167 ASN A N 1
ATOM 1345 C CA . ASN A 1 167 ? 16.849 -14.049 -2.012 1.00 94.75 167 ASN A CA 1
ATOM 1346 C C . ASN A 1 167 ? 15.909 -13.094 -1.253 1.00 94.75 167 ASN A C 1
ATOM 1348 O O . ASN A 1 167 ? 15.966 -12.999 -0.031 1.00 94.75 167 ASN A O 1
ATOM 1352 N N . ASP A 1 168 ? 15.035 -12.392 -1.967 1.00 96.25 168 ASP A N 1
ATOM 1353 C CA . ASP A 1 168 ? 14.106 -11.381 -1.459 1.00 96.25 168 ASP A CA 1
ATOM 1354 C C . ASP A 1 168 ? 12.803 -11.930 -0.850 1.00 96.25 168 ASP A C 1
ATOM 1356 O O . ASP A 1 168 ? 11.986 -11.138 -0.376 1.00 96.25 168 ASP A O 1
ATOM 1360 N N . GLN A 1 169 ? 12.583 -13.252 -0.829 1.00 97.50 169 GLN A N 1
ATOM 1361 C CA . GLN A 1 169 ? 11.328 -13.836 -0.329 1.00 97.50 169 GLN A CA 1
ATOM 1362 C C . GLN A 1 169 ? 11.065 -13.493 1.139 1.00 97.50 169 GLN A C 1
ATOM 1364 O O . GLN A 1 169 ? 9.920 -13.259 1.504 1.00 97.50 169 GLN A O 1
ATOM 1369 N N . TYR A 1 170 ? 12.100 -13.345 1.972 1.00 97.81 170 TYR A N 1
ATOM 1370 C CA . TYR A 1 170 ? 11.921 -12.945 3.376 1.00 97.81 170 TYR A CA 1
ATOM 1371 C C . TYR A 1 170 ? 11.231 -11.581 3.535 1.00 97.81 170 TYR A C 1
ATOM 1373 O O . TYR A 1 170 ? 10.544 -11.361 4.529 1.00 97.81 170 TYR A O 1
ATOM 1381 N N . LEU A 1 171 ? 11.395 -10.663 2.574 1.00 98.38 171 LEU A N 1
ATOM 1382 C CA . LEU A 1 171 ? 10.696 -9.377 2.584 1.00 98.38 171 LEU A CA 1
ATOM 1383 C C . LEU A 1 171 ? 9.211 -9.581 2.286 1.00 98.38 171 LEU A C 1
ATOM 1385 O O . LEU A 1 171 ? 8.369 -8.978 2.947 1.00 98.38 171 LEU A O 1
ATOM 1389 N N . TRP A 1 172 ? 8.889 -10.458 1.331 1.00 98.56 172 TRP A N 1
ATOM 1390 C CA . TRP A 1 172 ? 7.505 -10.816 1.042 1.00 98.56 172 TRP A CA 1
ATOM 1391 C C . TRP A 1 172 ? 6.831 -11.544 2.205 1.00 98.56 172 TRP A C 1
ATOM 1393 O O . TRP A 1 172 ? 5.688 -11.226 2.506 1.00 98.56 172 TRP A O 1
ATOM 1403 N N . GLU A 1 173 ? 7.529 -12.446 2.902 1.00 98.62 173 GLU A N 1
ATOM 1404 C CA . GLU A 1 173 ? 6.991 -13.115 4.097 1.00 98.62 173 GLU A CA 1
ATOM 1405 C C . GLU A 1 173 ? 6.624 -12.110 5.195 1.00 98.62 173 GLU A C 1
ATOM 1407 O O . GLU A 1 173 ? 5.574 -12.234 5.820 1.00 98.62 173 GLU A O 1
ATOM 1412 N N . ARG A 1 174 ? 7.458 -11.083 5.416 1.00 98.56 174 ARG A N 1
ATOM 1413 C CA . ARG A 1 174 ? 7.163 -10.030 6.402 1.00 98.56 174 ARG A CA 1
ATOM 1414 C C . ARG A 1 174 ? 5.930 -9.211 6.003 1.00 98.56 174 ARG A C 1
ATOM 1416 O O . ARG A 1 174 ? 5.035 -9.037 6.825 1.00 98.56 174 ARG A O 1
ATOM 1423 N N . ILE A 1 175 ? 5.837 -8.804 4.731 1.00 98.94 175 ILE A N 1
ATOM 1424 C CA . ILE A 1 175 ? 4.656 -8.113 4.175 1.00 98.94 175 ILE A CA 1
ATOM 1425 C C . ILE A 1 175 ? 3.394 -8.978 4.330 1.00 98.94 175 ILE A C 1
ATOM 1427 O O . ILE A 1 175 ? 2.356 -8.501 4.785 1.00 98.94 175 ILE A O 1
ATOM 1431 N N . LEU A 1 176 ? 3.485 -10.260 3.969 1.00 98.88 176 LEU A N 1
ATOM 1432 C CA . LEU A 1 176 ? 2.394 -11.225 4.074 1.00 98.88 176 LEU A CA 1
ATOM 1433 C C . LEU A 1 176 ? 1.936 -11.402 5.527 1.00 98.88 176 LEU A C 1
ATOM 1435 O O . LEU A 1 176 ? 0.735 -11.486 5.777 1.00 98.88 176 LEU A O 1
ATOM 1439 N N . SER A 1 177 ? 2.877 -11.448 6.474 1.00 98.88 177 SER A N 1
ATOM 1440 C CA . SER A 1 177 ? 2.582 -11.564 7.904 1.00 98.88 177 SER A CA 1
ATOM 1441 C C . SER A 1 177 ? 1.765 -10.379 8.409 1.00 98.88 177 SER A C 1
ATOM 1443 O O . SER A 1 177 ? 0.737 -10.590 9.042 1.00 98.88 177 SER A O 1
ATOM 1445 N N . ASP A 1 178 ? 2.162 -9.145 8.085 1.00 98.88 178 ASP A N 1
ATOM 1446 C CA . ASP A 1 178 ? 1.410 -7.957 8.504 1.00 98.88 178 ASP A CA 1
ATOM 1447 C C . ASP A 1 178 ? -0.004 -7.927 7.900 1.00 98.88 178 ASP A C 1
ATOM 1449 O O . ASP A 1 178 ? -0.962 -7.589 8.597 1.00 98.88 178 ASP A O 1
ATOM 1453 N N . PHE A 1 179 ? -0.174 -8.331 6.634 1.00 98.94 179 PHE A N 1
ATOM 1454 C CA . PHE A 1 179 ? -1.512 -8.441 6.044 1.00 98.94 179 PHE A CA 1
ATOM 1455 C C . PHE A 1 179 ? -2.364 -9.543 6.691 1.00 98.94 179 PHE A C 1
ATOM 1457 O O . PHE A 1 179 ? -3.563 -9.340 6.875 1.00 98.94 179 PHE A O 1
ATOM 1464 N N . LYS A 1 180 ? -1.778 -10.691 7.063 1.00 98.88 180 LYS A N 1
ATOM 1465 C CA . LYS A 1 180 ? -2.484 -11.761 7.795 1.00 98.88 180 LYS A CA 1
ATOM 1466 C C . LYS A 1 180 ? -2.885 -11.316 9.201 1.00 98.88 180 LYS A C 1
ATOM 1468 O O . LYS A 1 180 ? -4.012 -11.571 9.621 1.00 98.88 180 LYS A O 1
ATOM 1473 N N . ASP A 1 181 ? -2.006 -10.608 9.903 1.00 98.81 181 ASP A N 1
ATOM 1474 C CA . ASP A 1 181 ? -2.319 -10.013 11.203 1.00 98.81 181 ASP A CA 1
ATOM 1475 C C . ASP A 1 181 ? -3.456 -8.989 11.085 1.00 98.81 181 ASP A C 1
ATOM 1477 O O . ASP A 1 181 ? -4.369 -8.981 11.913 1.00 98.81 181 ASP A O 1
ATOM 1481 N N . ALA A 1 182 ? -3.447 -8.174 10.026 1.00 98.88 182 ALA A N 1
ATOM 1482 C CA . ALA A 1 182 ? -4.533 -7.251 9.728 1.00 98.88 182 ALA A CA 1
ATOM 1483 C C . ALA A 1 182 ? -5.854 -7.982 9.423 1.00 98.88 182 ALA A C 1
ATOM 1485 O O . ALA A 1 182 ? -6.870 -7.656 10.028 1.00 98.88 182 ALA A O 1
ATOM 1486 N N . GLU A 1 183 ? -5.864 -9.006 8.559 1.00 98.81 183 GLU A N 1
ATOM 1487 C CA . GLU A 1 183 ? -7.073 -9.803 8.266 1.00 98.81 183 GLU A CA 1
ATOM 1488 C C . GLU A 1 183 ? -7.687 -10.400 9.544 1.00 98.81 183 GLU A C 1
ATOM 1490 O O . GLU A 1 183 ? -8.910 -10.407 9.712 1.00 98.81 183 GLU A O 1
ATOM 1495 N N . ASN A 1 184 ? -6.845 -10.882 10.462 1.00 98.69 184 ASN A N 1
ATOM 1496 C CA . ASN A 1 184 ? -7.293 -11.466 11.724 1.00 98.69 184 ASN A CA 1
ATOM 1497 C C . ASN A 1 184 ? -7.946 -10.434 12.656 1.00 98.69 184 ASN A C 1
ATOM 1499 O O . ASN A 1 184 ? -8.915 -10.767 13.340 1.00 98.69 184 ASN A O 1
ATOM 1503 N N . ALA A 1 185 ? -7.434 -9.202 12.679 1.00 98.44 185 ALA A N 1
ATOM 1504 C CA . ALA A 1 185 ? -7.882 -8.153 13.591 1.00 98.44 185 ALA A CA 1
ATOM 1505 C C . ALA A 1 185 ? -9.044 -7.303 13.050 1.00 98.44 185 ALA A C 1
ATOM 1507 O O . ALA A 1 185 ? -9.851 -6.791 13.827 1.00 98.44 185 ALA A O 1
ATOM 1508 N N . LEU A 1 186 ? -9.133 -7.122 11.731 1.00 98.56 186 LEU A N 1
ATOM 1509 C CA . LEU A 1 186 ? -10.074 -6.186 11.123 1.00 98.56 186 LEU A CA 1
ATOM 1510 C C . LEU A 1 186 ? -11.510 -6.740 11.073 1.00 98.56 186 LEU A C 1
ATOM 1512 O O . LEU A 1 186 ? -11.721 -7.936 10.839 1.00 98.56 186 LEU A O 1
ATOM 1516 N N . PRO A 1 187 ? -12.535 -5.885 11.248 1.00 97.12 187 PRO A N 1
ATOM 1517 C CA . PRO A 1 187 ? -13.924 -6.281 11.069 1.00 97.12 187 PRO A CA 1
ATOM 1518 C C . PRO A 1 187 ? -14.255 -6.478 9.583 1.00 97.12 187 PRO A C 1
ATOM 1520 O O . PRO A 1 187 ? -13.614 -5.916 8.698 1.00 97.12 187 PRO A O 1
ATOM 1523 N N . ALA A 1 188 ? -15.312 -7.240 9.297 1.00 92.88 188 ALA A N 1
ATOM 1524 C CA . ALA A 1 188 ? -15.811 -7.430 7.929 1.00 92.88 188 ALA A CA 1
ATOM 1525 C C . ALA A 1 188 ? -16.437 -6.161 7.319 1.00 92.88 188 ALA A C 1
ATOM 1527 O O . ALA A 1 188 ? -16.772 -6.128 6.141 1.00 92.88 188 ALA A O 1
ATOM 1528 N N . THR A 1 189 ? -16.702 -5.137 8.127 1.00 90.88 189 THR A N 1
ATOM 1529 C CA . THR A 1 189 ? -17.208 -3.840 7.673 1.00 90.88 189 THR A CA 1
ATOM 1530 C C . THR A 1 189 ? -16.767 -2.781 8.667 1.00 90.88 189 THR A C 1
ATOM 1532 O O . THR A 1 189 ? -16.868 -2.993 9.876 1.00 90.88 189 THR A O 1
ATOM 1535 N N . GLN A 1 190 ? -16.321 -1.642 8.152 1.00 92.69 190 GLN A N 1
ATOM 1536 C CA . GLN A 1 190 ? -16.006 -0.462 8.947 1.00 92.69 190 GLN A CA 1
ATOM 1537 C C . GLN A 1 190 ? -17.159 0.555 8.871 1.00 92.69 190 GLN A C 1
ATOM 1539 O O . GLN A 1 190 ? -17.744 0.724 7.799 1.00 92.69 190 GLN A O 1
ATOM 1544 N N . PRO A 1 191 ? -17.504 1.252 9.971 1.00 91.44 191 PRO A N 1
ATOM 1545 C CA . PRO A 1 191 ? -18.476 2.350 9.930 1.00 91.44 191 PRO A CA 1
ATOM 1546 C C . PRO A 1 191 ? -17.996 3.528 9.072 1.00 91.44 191 PRO A C 1
ATOM 1548 O O . PRO A 1 191 ? -18.787 4.178 8.392 1.00 91.44 191 PRO A O 1
ATOM 1551 N N . GLU A 1 192 ? -16.690 3.794 9.105 1.00 93.19 192 GLU A N 1
ATOM 1552 C CA . GLU A 1 192 ? -16.026 4.828 8.317 1.00 93.19 192 GLU A CA 1
ATOM 1553 C C . GLU A 1 192 ? -15.463 4.189 7.045 1.00 93.19 192 GLU A C 1
ATOM 1555 O O . GLU A 1 192 ? -14.501 3.425 7.113 1.00 93.19 192 GLU A O 1
ATOM 1560 N N . LYS A 1 193 ? -16.057 4.499 5.886 1.00 88.69 193 LYS A N 1
ATOM 1561 C CA . LYS A 1 193 ? -15.752 3.832 4.605 1.00 88.69 193 LYS A CA 1
ATOM 1562 C C . LYS A 1 193 ? -14.275 3.891 4.187 1.00 88.69 193 LYS A C 1
ATOM 1564 O O . LYS A 1 193 ? -13.799 2.994 3.510 1.00 88.69 193 LYS A O 1
ATOM 1569 N N . GLY A 1 194 ? -13.549 4.922 4.622 1.00 92.31 194 GLY A N 1
ATOM 1570 C CA . GLY A 1 194 ? -12.123 5.085 4.338 1.00 92.31 194 GLY A CA 1
ATOM 1571 C C . GLY A 1 194 ? -11.185 4.164 5.117 1.00 92.31 194 GLY A C 1
ATOM 1572 O O . GLY A 1 194 ? -10.008 4.043 4.762 1.00 92.31 194 GLY A O 1
ATOM 1573 N N . ARG A 1 195 ? -11.669 3.538 6.196 1.00 96.81 195 ARG A N 1
ATOM 1574 C CA . ARG A 1 195 ? -10.853 2.626 6.996 1.00 96.81 195 ARG A CA 1
ATOM 1575 C C . ARG A 1 195 ? -10.722 1.284 6.310 1.00 96.81 195 ARG A C 1
ATOM 1577 O O . ARG A 1 195 ? -11.660 0.776 5.705 1.00 96.81 195 ARG A O 1
ATOM 1584 N N . VAL A 1 196 ? -9.556 0.685 6.491 1.00 97.50 196 VAL A N 1
ATOM 1585 C CA . VAL A 1 196 ? -9.273 -0.663 6.014 1.00 97.50 196 VAL A CA 1
ATOM 1586 C C . VAL A 1 196 ? -10.188 -1.655 6.734 1.00 97.50 196 VAL A C 1
ATOM 1588 O O . VAL A 1 196 ? -10.309 -1.625 7.963 1.00 97.50 196 VAL A O 1
ATOM 1591 N N . ASP A 1 197 ? -10.812 -2.549 5.975 1.00 97.12 197 ASP A N 1
ATOM 1592 C CA . ASP A 1 197 ? -11.591 -3.668 6.493 1.00 97.12 197 ASP A CA 1
ATOM 1593 C C . ASP A 1 197 ? -10.910 -5.022 6.214 1.00 97.12 197 ASP A C 1
ATOM 1595 O O . ASP A 1 197 ? -9.831 -5.112 5.618 1.00 97.12 197 ASP A O 1
ATOM 1599 N N . LYS A 1 198 ? -11.543 -6.106 6.668 1.00 98.06 198 LYS A N 1
ATOM 1600 C CA . LYS A 1 198 ? -11.032 -7.465 6.469 1.00 98.06 198 LYS A CA 1
ATOM 1601 C C . LYS A 1 198 ? -10.864 -7.830 4.994 1.00 98.06 198 LYS A C 1
ATOM 1603 O O . LYS A 1 198 ? -9.876 -8.475 4.657 1.00 98.06 198 LYS A O 1
ATOM 1608 N N . ASN A 1 199 ? -11.791 -7.427 4.126 1.00 97.50 199 ASN A N 1
ATOM 1609 C CA . ASN A 1 199 ? -11.758 -7.797 2.713 1.00 97.50 199 ASN A CA 1
ATOM 1610 C C . ASN A 1 199 ? -10.579 -7.130 1.993 1.00 97.50 199 ASN A C 1
ATOM 1612 O O . ASN A 1 199 ? -9.919 -7.779 1.180 1.00 97.50 199 ASN A O 1
ATOM 1616 N N . ALA A 1 200 ? -10.238 -5.892 2.355 1.00 97.94 200 ALA A N 1
ATOM 1617 C CA . ALA A 1 200 ? -9.025 -5.231 1.879 1.00 97.94 200 ALA A CA 1
ATOM 1618 C C . ALA A 1 200 ? -7.758 -6.023 2.239 1.00 97.94 200 ALA A C 1
ATOM 1620 O O . ALA A 1 200 ? -6.919 -6.290 1.372 1.00 97.94 200 ALA A O 1
ATOM 1621 N N . ALA A 1 201 ? -7.639 -6.463 3.498 1.00 98.75 201 ALA A N 1
ATOM 1622 C CA . ALA A 1 201 ? -6.524 -7.297 3.946 1.00 98.75 201 ALA A CA 1
ATOM 1623 C C . ALA A 1 201 ? -6.487 -8.648 3.215 1.00 98.75 201 ALA A C 1
ATOM 1625 O O . ALA A 1 201 ? -5.448 -9.015 2.665 1.00 98.75 201 ALA A O 1
ATOM 1626 N N . THR A 1 202 ? -7.618 -9.352 3.119 1.00 98.75 202 THR A N 1
ATOM 1627 C CA . THR A 1 202 ? -7.751 -10.621 2.384 1.00 98.75 202 THR A CA 1
ATOM 1628 C C . THR A 1 202 ? -7.320 -10.481 0.917 1.00 98.75 202 THR A C 1
ATOM 1630 O O . THR A 1 202 ? -6.547 -11.307 0.423 1.00 98.75 202 THR A O 1
ATOM 1633 N N . ALA A 1 203 ? -7.743 -9.418 0.226 1.00 98.50 203 ALA A N 1
ATOM 1634 C CA . ALA A 1 203 ? -7.353 -9.159 -1.160 1.00 98.50 203 ALA A CA 1
ATOM 1635 C C . ALA A 1 203 ? -5.839 -8.912 -1.297 1.00 98.50 203 ALA A C 1
ATOM 1637 O O . ALA A 1 203 ? -5.194 -9.442 -2.208 1.00 98.50 203 ALA A O 1
ATOM 1638 N N . MET A 1 204 ? -5.239 -8.163 -0.367 1.00 98.81 204 MET A N 1
ATOM 1639 C CA . MET A 1 204 ? -3.795 -7.912 -0.369 1.00 98.81 204 MET A CA 1
ATOM 1640 C C . MET A 1 204 ? -2.960 -9.141 0.014 1.00 98.81 204 MET A C 1
ATOM 1642 O O . MET A 1 204 ? -1.852 -9.292 -0.510 1.00 98.81 204 MET A O 1
ATOM 1646 N N . ILE A 1 205 ? -3.484 -10.061 0.832 1.00 98.94 205 ILE A N 1
ATOM 1647 C CA . ILE A 1 205 ? -2.861 -11.373 1.071 1.00 98.94 205 ILE A CA 1
ATOM 1648 C C . ILE A 1 205 ? -2.789 -12.163 -0.237 1.00 98.94 205 ILE A C 1
ATOM 1650 O O . ILE A 1 205 ? -1.703 -12.590 -0.631 1.00 98.94 205 ILE A O 1
ATOM 1654 N N . ALA A 1 206 ? -3.919 -12.307 -0.940 1.00 98.88 206 ALA A N 1
ATOM 1655 C CA . ALA A 1 206 ? -3.966 -13.002 -2.225 1.00 98.88 206 ALA A CA 1
ATOM 1656 C C . ALA A 1 206 ? -2.982 -12.385 -3.228 1.00 98.88 206 ALA A C 1
ATOM 1658 O O . ALA A 1 206 ? -2.185 -13.093 -3.847 1.00 98.88 206 ALA A O 1
ATOM 1659 N N . ARG A 1 207 ? -2.976 -11.050 -3.340 1.00 98.69 207 ARG A N 1
ATOM 1660 C CA . ARG A 1 207 ? -2.052 -10.322 -4.216 1.00 98.69 207 ARG A CA 1
ATOM 1661 C C . ARG A 1 207 ? -0.593 -10.569 -3.847 1.00 98.69 207 ARG A C 1
ATOM 1663 O O . ARG A 1 207 ? 0.208 -10.847 -4.732 1.00 98.69 207 ARG A O 1
ATOM 1670 N N . THR A 1 208 ? -0.245 -10.515 -2.565 1.00 98.88 208 THR A N 1
ATOM 1671 C CA . THR A 1 208 ? 1.127 -10.759 -2.093 1.00 98.88 208 THR A CA 1
ATOM 1672 C C . THR A 1 208 ? 1.582 -12.182 -2.410 1.00 98.88 208 THR A C 1
ATOM 1674 O O . THR A 1 208 ? 2.667 -12.361 -2.955 1.00 98.88 208 THR A O 1
ATOM 1677 N N . LEU A 1 209 ? 0.730 -13.184 -2.178 1.00 98.94 209 LEU A N 1
ATOM 1678 C CA . LEU A 1 209 ? 1.017 -14.582 -2.512 1.00 98.94 209 LEU A CA 1
ATOM 1679 C C . LEU A 1 209 ? 1.229 -14.796 -4.017 1.00 98.94 209 LEU A C 1
ATOM 1681 O O . LEU A 1 209 ? 2.133 -15.532 -4.410 1.00 98.94 209 LEU A O 1
ATOM 1685 N N . MET A 1 210 ? 0.453 -14.112 -4.866 1.00 98.75 210 MET A N 1
ATOM 1686 C CA . MET A 1 210 ? 0.680 -14.132 -6.313 1.00 98.75 210 MET A CA 1
ATOM 1687 C C . MET A 1 210 ? 2.037 -13.526 -6.687 1.00 98.75 210 MET A C 1
ATOM 1689 O O . MET A 1 210 ? 2.732 -14.105 -7.511 1.00 98.75 210 MET A O 1
ATOM 1693 N N . PHE A 1 211 ? 2.463 -12.418 -6.067 1.00 98.44 211 PHE A N 1
ATOM 1694 C CA . PHE A 1 211 ? 3.810 -11.864 -6.286 1.00 98.44 211 PHE A CA 1
ATOM 1695 C C . PHE A 1 211 ? 4.912 -12.824 -5.815 1.00 98.44 211 PHE A C 1
ATOM 1697 O O . PHE A 1 211 ? 5.901 -13.015 -6.520 1.00 98.44 211 PHE A O 1
ATOM 1704 N N . MET A 1 212 ? 4.729 -13.466 -4.658 1.00 98.56 212 MET A N 1
ATOM 1705 C CA . MET A 1 212 ? 5.671 -14.450 -4.111 1.00 98.56 212 MET A CA 1
ATOM 1706 C C . MET A 1 212 ? 5.846 -15.670 -5.008 1.00 98.56 212 MET A C 1
ATOM 1708 O O . MET A 1 212 ? 6.939 -16.231 -5.055 1.00 98.56 212 MET A O 1
ATOM 1712 N N . ALA A 1 213 ? 4.787 -16.074 -5.717 1.00 98.75 213 ALA A N 1
ATOM 1713 C CA . ALA A 1 213 ? 4.807 -17.256 -6.563 1.00 98.75 213 ALA A CA 1
ATOM 1714 C C . ALA A 1 213 ? 5.815 -17.164 -7.718 1.00 98.75 213 ALA A C 1
ATOM 1716 O O . ALA A 1 213 ? 6.300 -18.198 -8.167 1.00 98.75 213 ALA A O 1
ATOM 1717 N N . TYR A 1 214 ? 6.142 -15.962 -8.196 1.00 98.38 214 TYR A N 1
ATOM 1718 C CA . TYR A 1 214 ? 7.076 -15.752 -9.304 1.00 98.38 214 TYR A CA 1
ATOM 1719 C C . TYR A 1 214 ? 8.473 -15.445 -8.762 1.00 98.38 214 TYR A C 1
ATOM 1721 O O . TYR A 1 214 ? 8.867 -14.292 -8.591 1.00 98.38 214 TYR A O 1
ATOM 1729 N N . GLU A 1 215 ? 9.232 -16.499 -8.483 1.00 97.88 215 GLU A N 1
ATOM 1730 C CA . GLU A 1 215 ? 10.576 -16.400 -7.918 1.00 97.88 215 GLU A CA 1
ATOM 1731 C C . GLU A 1 215 ? 11.570 -15.916 -8.981 1.00 97.88 215 GLU A C 1
ATOM 1733 O O . GLU A 1 215 ? 11.599 -16.430 -10.103 1.00 97.88 215 GLU A O 1
ATOM 1738 N N . GLN A 1 216 ? 12.396 -14.929 -8.625 1.00 96.38 216 GLN A N 1
ATOM 1739 C CA . GLN A 1 216 ? 13.293 -14.252 -9.559 1.00 96.38 216 GLN A CA 1
ATOM 1740 C C . GLN A 1 216 ? 14.764 -14.356 -9.162 1.00 96.38 216 GLN A C 1
ATOM 1742 O O . GLN A 1 216 ? 15.100 -14.218 -7.986 1.00 96.38 216 GLN A O 1
ATOM 1747 N N . ASP A 1 217 ? 15.648 -14.448 -10.153 1.00 94.00 217 ASP A N 1
ATOM 1748 C CA . ASP A 1 217 ? 17.093 -14.303 -9.951 1.00 94.00 217 ASP A CA 1
ATOM 1749 C C . ASP A 1 217 ? 17.533 -12.830 -9.780 1.00 94.00 217 ASP A C 1
ATOM 1751 O O . ASP A 1 217 ? 16.729 -11.888 -9.789 1.00 94.00 217 ASP A O 1
ATOM 1755 N N . ASP A 1 218 ? 18.840 -12.605 -9.633 1.00 90.69 218 ASP A N 1
ATOM 1756 C CA . ASP A 1 218 ? 19.426 -11.261 -9.521 1.00 90.69 218 ASP A CA 1
ATOM 1757 C C . ASP A 1 218 ? 19.328 -10.428 -10.812 1.00 90.69 218 ASP A C 1
ATOM 1759 O O . ASP A 1 218 ? 19.552 -9.220 -10.776 1.00 90.69 218 ASP A O 1
ATOM 1763 N N . ARG A 1 219 ? 18.969 -11.043 -11.946 1.00 93.31 219 ARG A N 1
ATOM 1764 C CA . ARG A 1 219 ? 18.689 -10.374 -13.229 1.00 93.31 219 ARG A CA 1
ATOM 1765 C C . ARG A 1 219 ? 17.190 -10.158 -13.452 1.00 93.31 219 ARG A C 1
ATOM 1767 O O . ARG A 1 219 ? 16.776 -9.838 -14.568 1.00 93.31 219 ARG A O 1
ATOM 1774 N N . HIS A 1 220 ? 16.387 -10.341 -12.403 1.00 92.50 220 HIS A N 1
ATOM 1775 C CA . HIS A 1 220 ? 14.931 -10.201 -12.410 1.00 92.50 220 HIS A CA 1
ATOM 1776 C C . HIS A 1 220 ? 14.204 -11.188 -13.339 1.00 92.50 220 HIS A C 1
ATOM 1778 O O . HIS A 1 220 ? 13.023 -11.001 -13.623 1.00 92.50 220 HIS A O 1
ATOM 1784 N N . GLN A 1 221 ? 14.876 -12.248 -13.798 1.00 96.44 221 GLN A N 1
ATOM 1785 C CA . GLN A 1 221 ? 14.244 -13.289 -14.602 1.00 96.44 221 GLN A CA 1
ATOM 1786 C C . GLN A 1 221 ? 13.452 -14.216 -13.693 1.00 96.44 221 GLN A C 1
ATOM 1788 O O . GLN A 1 221 ? 13.958 -14.637 -12.654 1.00 96.44 221 GLN A O 1
ATOM 1793 N N . VAL A 1 222 ? 12.223 -14.556 -14.088 1.00 97.50 222 VAL A N 1
ATOM 1794 C CA . VAL A 1 222 ? 11.441 -15.583 -13.393 1.00 97.50 222 VAL A CA 1
ATOM 1795 C C . VAL A 1 222 ? 12.117 -16.932 -13.622 1.00 97.50 222 VAL A C 1
ATOM 1797 O O . VAL A 1 222 ? 12.199 -17.407 -14.753 1.00 97.50 222 VAL A O 1
ATOM 1800 N N . ILE A 1 223 ? 12.601 -17.541 -12.543 1.00 97.62 223 ILE A N 1
ATOM 1801 C CA . ILE A 1 223 ? 13.309 -18.828 -12.570 1.00 97.62 223 ILE A CA 1
ATOM 1802 C C . ILE A 1 223 ? 12.442 -19.987 -12.080 1.00 97.62 223 ILE A C 1
ATOM 1804 O O . ILE A 1 223 ? 12.739 -21.142 -12.377 1.00 97.62 223 ILE A O 1
ATOM 1808 N N . ASN A 1 224 ? 11.370 -19.694 -11.344 1.00 98.25 224 ASN A N 1
ATOM 1809 C CA . ASN A 1 224 ? 10.430 -20.688 -10.847 1.00 98.25 224 ASN A CA 1
ATOM 1810 C C . ASN A 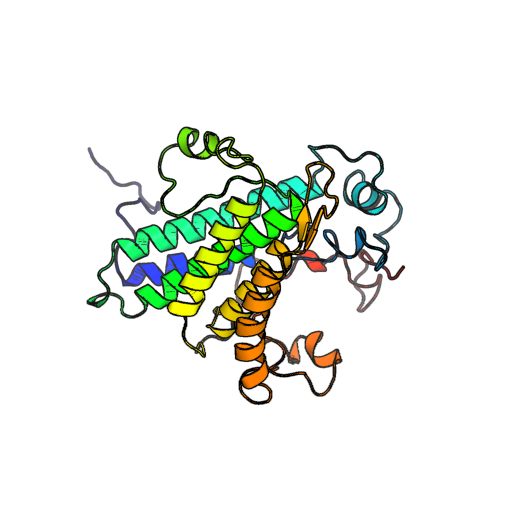1 224 ? 9.042 -20.065 -10.632 1.00 98.25 224 ASN A C 1
ATOM 1812 O O . ASN A 1 224 ? 8.919 -18.874 -10.347 1.00 98.25 224 ASN A O 1
ATOM 1816 N N . ILE A 1 225 ? 8.003 -20.894 -10.763 1.00 98.56 225 ILE A N 1
ATOM 1817 C CA . ILE A 1 225 ? 6.618 -20.537 -10.444 1.00 98.56 225 ILE A CA 1
ATOM 1818 C C . ILE A 1 225 ? 6.126 -21.488 -9.353 1.00 98.56 225 ILE A C 1
ATOM 1820 O O . ILE A 1 225 ? 5.831 -22.660 -9.608 1.00 98.56 225 ILE A O 1
ATOM 1824 N N . ASN A 1 226 ? 6.029 -20.978 -8.132 1.00 98.56 226 ASN A N 1
ATOM 1825 C CA . ASN A 1 226 ? 5.628 -21.730 -6.957 1.00 98.56 226 ASN A CA 1
ATOM 1826 C C . ASN A 1 226 ? 4.105 -21.945 -6.934 1.00 98.56 226 ASN A C 1
ATOM 1828 O O . ASN A 1 226 ? 3.321 -21.057 -6.589 1.00 98.56 226 ASN A O 1
ATOM 1832 N N . LYS A 1 227 ? 3.678 -23.155 -7.308 1.00 98.62 227 LYS A N 1
ATOM 1833 C CA . LYS A 1 227 ? 2.256 -23.530 -7.375 1.00 98.62 227 LYS A CA 1
ATOM 1834 C C . LYS A 1 227 ? 1.583 -23.626 -6.008 1.00 98.62 227 LYS A C 1
ATOM 1836 O O . LYS A 1 227 ? 0.370 -23.437 -5.936 1.00 98.62 227 LYS A O 1
ATOM 1841 N N . ASP A 1 228 ? 2.337 -23.871 -4.941 1.00 98.62 228 ASP A N 1
ATOM 1842 C CA . ASP A 1 228 ? 1.780 -23.927 -3.588 1.00 98.62 228 ASP A CA 1
ATOM 1843 C C . ASP A 1 228 ? 1.359 -22.525 -3.139 1.00 98.62 228 ASP A C 1
ATOM 1845 O O . ASP A 1 228 ? 0.258 -22.353 -2.622 1.00 98.62 228 ASP A O 1
ATOM 1849 N N . ARG A 1 229 ? 2.160 -21.495 -3.454 1.00 98.50 229 ARG A N 1
ATOM 1850 C CA . ARG A 1 229 ? 1.790 -20.086 -3.227 1.00 98.50 229 ARG A CA 1
ATOM 1851 C C . ARG A 1 229 ? 0.571 -19.657 -4.041 1.00 98.50 229 ARG A C 1
ATOM 1853 O O . ARG A 1 229 ? -0.288 -18.957 -3.515 1.00 98.50 229 ARG A O 1
ATOM 1860 N N . LEU A 1 230 ? 0.449 -20.113 -5.289 1.00 98.81 230 LEU A N 1
ATOM 1861 C CA . LEU A 1 230 ? -0.754 -19.871 -6.098 1.00 98.81 230 LEU A CA 1
ATOM 1862 C C . LEU A 1 230 ? -1.989 -20.579 -5.523 1.00 98.81 230 LEU A C 1
ATOM 1864 O O . LEU A 1 230 ? -3.078 -20.010 -5.511 1.00 98.81 230 LEU A O 1
ATOM 1868 N N . THR A 1 231 ? -1.818 -21.799 -5.015 1.00 98.81 231 THR A N 1
ATOM 1869 C CA . THR A 1 231 ? -2.894 -22.554 -4.357 1.00 98.81 231 THR A CA 1
ATOM 1870 C C . THR A 1 231 ? -3.320 -21.875 -3.056 1.00 98.81 231 THR A C 1
ATOM 1872 O O . THR A 1 231 ? -4.512 -21.765 -2.785 1.00 98.81 231 THR A O 1
ATOM 1875 N N . GLU A 1 232 ? -2.369 -21.353 -2.279 1.00 98.69 232 GLU A N 1
ATOM 1876 C CA . GLU A 1 232 ? -2.656 -20.541 -1.095 1.00 98.69 232 GLU A CA 1
ATOM 1877 C C . GLU A 1 232 ? -3.396 -19.252 -1.482 1.00 98.69 232 GLU A C 1
ATOM 1879 O O . GLU A 1 232 ? -4.414 -18.934 -0.873 1.00 98.69 232 GLU A O 1
ATOM 1884 N N . ALA A 1 233 ? -2.955 -18.544 -2.530 1.00 98.81 233 ALA A N 1
ATOM 1885 C CA . ALA A 1 233 ? -3.619 -17.333 -3.017 1.00 98.81 233 ALA A CA 1
ATOM 1886 C C . ALA A 1 233 ? -5.084 -17.598 -3.394 1.00 98.81 233 ALA A C 1
ATOM 1888 O O . ALA A 1 233 ? -5.957 -16.805 -3.042 1.00 98.81 233 ALA A O 1
ATOM 1889 N N . LEU A 1 234 ? -5.363 -18.736 -4.041 1.00 98.69 234 LEU A N 1
ATOM 1890 C CA . LEU A 1 234 ? -6.715 -19.143 -4.422 1.00 98.69 234 LEU A CA 1
ATOM 1891 C C . LEU A 1 234 ? -7.662 -19.252 -3.218 1.00 98.69 234 LEU A C 1
ATOM 1893 O O . LEU A 1 234 ? -8.824 -18.882 -3.335 1.00 98.69 234 LEU A O 1
ATOM 1897 N N . VAL A 1 235 ? -7.179 -19.688 -2.049 1.00 98.75 235 VAL A N 1
ATOM 1898 C CA . VAL A 1 235 ? -7.999 -19.732 -0.823 1.00 98.75 235 VAL A CA 1
ATOM 1899 C C . VAL A 1 235 ? -8.497 -18.335 -0.450 1.00 98.75 235 VAL A C 1
ATOM 1901 O O . VAL A 1 235 ? -9.668 -18.166 -0.120 1.00 98.75 235 VAL A O 1
ATOM 1904 N N . TYR A 1 236 ? -7.627 -17.327 -0.519 1.00 98.62 236 TYR A N 1
ATOM 1905 C CA . TYR A 1 236 ? -7.984 -15.945 -0.193 1.00 98.62 236 TYR A CA 1
ATOM 1906 C C . TYR A 1 236 ? -8.821 -15.283 -1.290 1.00 98.62 236 TYR A C 1
ATOM 1908 O O . TYR A 1 236 ? -9.734 -14.528 -0.971 1.00 98.62 236 TYR A O 1
ATOM 1916 N N . LEU A 1 237 ? -8.571 -15.603 -2.564 1.00 98.44 237 LEU A N 1
ATOM 1917 C CA . LEU A 1 237 ? -9.431 -15.170 -3.669 1.00 98.44 237 LEU A CA 1
ATOM 1918 C C . LEU A 1 237 ? -10.855 -15.713 -3.499 1.00 98.44 237 LEU A C 1
ATOM 1920 O O . LEU A 1 237 ? -11.798 -14.934 -3.585 1.00 98.44 237 LEU A O 1
ATOM 1924 N N . ASN A 1 238 ? -11.004 -16.996 -3.153 1.00 98.44 238 ASN A N 1
ATOM 1925 C CA . ASN A 1 238 ? -12.313 -17.606 -2.911 1.00 98.44 238 ASN A CA 1
ATOM 1926 C C . ASN A 1 238 ? -13.056 -16.928 -1.752 1.00 98.44 238 ASN A C 1
ATOM 1928 O O . ASN A 1 238 ? -14.230 -16.620 -1.896 1.00 98.44 238 ASN A O 1
ATOM 1932 N N . LYS A 1 239 ? -12.373 -16.579 -0.647 1.00 97.50 239 LYS A N 1
ATOM 1933 C CA . LYS A 1 239 ? -12.997 -15.803 0.448 1.00 97.50 239 LYS A CA 1
ATOM 1934 C C . LYS A 1 239 ? -13.633 -14.495 -0.039 1.00 97.50 239 LYS A C 1
ATOM 1936 O O . LYS A 1 239 ? -14.631 -14.070 0.537 1.00 97.50 239 LYS A O 1
ATOM 1941 N N . ILE A 1 240 ? -13.040 -13.838 -1.039 1.00 96.44 240 ILE A N 1
ATOM 1942 C CA . ILE A 1 240 ? -13.578 -12.610 -1.634 1.00 96.44 240 ILE A CA 1
ATOM 1943 C C . ILE A 1 240 ? -14.714 -12.946 -2.601 1.00 96.44 240 ILE A C 1
ATOM 1945 O O . ILE A 1 240 ? -15.809 -12.417 -2.448 1.00 96.44 240 ILE A O 1
ATOM 1949 N N . THR A 1 241 ? -14.495 -13.841 -3.567 1.00 95.94 241 THR A N 1
ATOM 1950 C CA . THR A 1 241 ? -15.500 -14.150 -4.599 1.00 95.94 241 THR A CA 1
ATOM 1951 C C . THR A 1 241 ? -16.748 -14.831 -4.040 1.00 95.94 241 THR A C 1
ATOM 1953 O O . THR A 1 241 ? -17.834 -14.624 -4.564 1.00 95.94 241 THR A O 1
ATOM 1956 N N . ASP A 1 242 ? -16.639 -15.572 -2.935 1.00 96.56 242 ASP A N 1
ATOM 1957 C CA . ASP A 1 242 ? -17.790 -16.165 -2.239 1.00 96.56 242 ASP A CA 1
ATOM 1958 C C . ASP A 1 242 ? -18.730 -15.098 -1.638 1.00 96.56 242 ASP A C 1
ATOM 1960 O O . ASP A 1 242 ? -19.875 -15.400 -1.310 1.00 96.56 242 ASP A O 1
ATOM 1964 N N . GLN A 1 243 ? -18.266 -13.847 -1.505 1.00 94.69 243 GLN A N 1
ATOM 1965 C CA . GLN A 1 243 ? -19.049 -12.688 -1.055 1.00 94.69 243 GLN A CA 1
ATOM 1966 C C . GLN A 1 243 ? -19.556 -11.817 -2.226 1.00 94.69 243 GLN A C 1
ATOM 1968 O O . GLN A 1 243 ? -20.072 -10.714 -1.994 1.00 94.69 243 GLN A O 1
ATOM 1973 N N . GLU A 1 244 ? -19.378 -12.258 -3.479 1.00 94.50 244 GLU A N 1
ATOM 1974 C CA . GLU A 1 244 ? -19.778 -11.500 -4.666 1.00 94.50 244 GLU A CA 1
ATOM 1975 C C . GLU A 1 244 ? -21.292 -11.240 -4.687 1.00 94.50 244 GLU A C 1
ATOM 1977 O O . GLU A 1 244 ? -22.118 -12.124 -4.468 1.00 94.50 244 GLU A O 1
ATOM 1982 N N . GLY A 1 245 ? -21.666 -9.986 -4.941 1.00 91.44 245 GLY A N 1
ATOM 1983 C CA . GLY A 1 245 ? -23.051 -9.527 -4.899 1.00 91.44 245 GLY A CA 1
ATOM 1984 C C . GLY A 1 245 ? -23.503 -9.067 -3.511 1.00 91.44 245 GLY A C 1
ATOM 1985 O O . GLY A 1 245 ? -24.513 -8.366 -3.416 1.00 91.44 245 GLY A O 1
ATOM 1986 N N . GLU A 1 246 ? -22.739 -9.339 -2.451 1.00 91.25 246 GLU A N 1
ATOM 1987 C CA . GLU A 1 246 ? -22.991 -8.835 -1.098 1.00 91.25 246 GLU A CA 1
ATOM 1988 C C . GLU A 1 246 ? -22.077 -7.651 -0.764 1.00 91.25 246 GLU A C 1
ATOM 1990 O O . GLU A 1 246 ? -22.467 -6.499 -0.974 1.00 91.25 246 GLU A O 1
ATOM 1995 N N . LYS A 1 247 ? -20.878 -7.930 -0.240 1.00 87.62 247 LYS A N 1
ATOM 1996 C CA . LYS A 1 247 ? -19.903 -6.929 0.225 1.00 87.62 247 LYS A CA 1
ATOM 1997 C C . LYS A 1 247 ? -18.914 -6.512 -0.852 1.00 87.62 247 LYS A C 1
ATOM 1999 O O . LYS A 1 247 ? -18.421 -5.394 -0.800 1.00 87.62 247 LYS A O 1
ATOM 2004 N N . VAL A 1 248 ? -18.669 -7.392 -1.816 1.00 93.88 248 VAL A N 1
ATOM 2005 C CA . VAL A 1 248 ? -17.825 -7.138 -2.983 1.00 93.88 248 VAL A CA 1
ATOM 2006 C C . VAL A 1 248 ? -18.603 -7.461 -4.255 1.00 93.88 248 VAL A C 1
ATOM 2008 O O . VAL A 1 248 ? -19.623 -8.152 -4.212 1.00 93.88 248 VAL A O 1
ATOM 2011 N N . GLY A 1 249 ? -18.168 -6.941 -5.393 1.00 95.12 249 GLY A N 1
ATOM 2012 C CA . GLY A 1 249 ? -18.764 -7.263 -6.686 1.00 95.12 249 GLY A CA 1
ATOM 2013 C C . GLY A 1 249 ? -18.492 -6.196 -7.726 1.00 95.12 249 GLY A C 1
ATOM 2014 O O . GLY A 1 249 ? -18.102 -5.085 -7.391 1.00 95.12 249 GLY A O 1
ATOM 2015 N N . LEU A 1 250 ? -18.711 -6.538 -8.988 1.00 95.50 250 LEU A N 1
ATOM 2016 C CA . LEU A 1 250 ? -18.459 -5.624 -10.096 1.00 95.50 250 LEU A CA 1
ATOM 2017 C C . LEU A 1 250 ? -19.538 -4.540 -10.192 1.00 95.50 250 LEU A C 1
ATOM 2019 O O . LEU A 1 250 ? -20.719 -4.785 -9.918 1.00 95.50 250 LEU A O 1
ATOM 2023 N N . CYS A 1 251 ? -19.136 -3.348 -10.623 1.00 94.69 251 CYS A N 1
ATOM 2024 C CA . CYS A 1 251 ? -20.067 -2.295 -11.003 1.00 94.69 251 CYS A CA 1
ATOM 2025 C C . CYS A 1 251 ? -20.920 -2.740 -12.198 1.00 94.69 251 CYS A C 1
ATOM 2027 O O . CYS A 1 251 ? -20.454 -3.433 -13.104 1.00 94.69 251 CYS A O 1
ATOM 2029 N N . GLY A 1 252 ? -22.179 -2.293 -12.242 1.00 93.81 252 GLY A N 1
ATOM 2030 C CA . GLY A 1 252 ? -23.036 -2.533 -13.410 1.00 93.81 252 GLY A CA 1
ATOM 2031 C C . GLY A 1 252 ? -22.536 -1.785 -14.650 1.00 93.81 252 GLY A C 1
ATOM 2032 O O . GLY A 1 252 ? -22.787 -2.204 -15.781 1.00 93.81 252 GLY A O 1
ATOM 2033 N N . ASN A 1 253 ? -21.803 -0.691 -14.433 1.00 95.38 253 ASN A N 1
ATOM 2034 C CA . ASN A 1 253 ? -21.121 0.075 -15.458 1.00 95.38 253 ASN A CA 1
ATOM 2035 C C . ASN A 1 253 ? -19.668 0.324 -15.037 1.00 95.38 253 ASN A C 1
ATOM 2037 O O . ASN A 1 253 ? -19.414 0.937 -14.008 1.00 95.38 253 ASN A O 1
ATOM 2041 N N . PHE A 1 254 ? -18.716 -0.088 -15.875 1.00 95.75 254 PHE A N 1
ATOM 2042 C CA . PHE A 1 254 ? -17.280 0.091 -15.639 1.00 95.75 254 PHE A CA 1
ATOM 2043 C C . PHE A 1 254 ? -16.881 1.545 -15.337 1.00 95.75 254 PHE A C 1
ATOM 2045 O O . PHE A 1 254 ? -15.998 1.783 -14.517 1.00 95.75 254 PHE A O 1
ATOM 2052 N N . GLY A 1 255 ? -17.554 2.521 -15.960 1.00 95.44 255 GLY A N 1
ATOM 2053 C CA . GLY A 1 255 ? -17.294 3.945 -15.747 1.00 95.44 255 GLY A CA 1
ATOM 2054 C C . GLY A 1 255 ? -17.554 4.420 -14.314 1.00 95.44 255 GLY A C 1
ATOM 2055 O O . GLY A 1 255 ? -17.014 5.449 -13.921 1.00 95.44 255 GLY A O 1
ATOM 2056 N N . GLU A 1 256 ? -18.334 3.674 -13.523 1.00 95.56 256 GLU A N 1
ATOM 2057 C CA . GLU A 1 256 ? -18.613 4.007 -12.123 1.00 95.56 256 GLU A CA 1
ATOM 2058 C C . GLU A 1 256 ? -17.352 3.973 -11.253 1.00 95.56 256 GLU A C 1
ATOM 2060 O O . GLU A 1 256 ? -17.273 4.742 -10.309 1.00 95.56 256 GLU A O 1
ATOM 2065 N N . ASN A 1 257 ? -16.332 3.181 -11.599 1.00 93.62 257 ASN A N 1
ATOM 2066 C CA . ASN A 1 257 ? -15.069 3.153 -10.849 1.00 93.62 257 ASN A CA 1
ATOM 2067 C C . ASN A 1 257 ? -14.210 4.418 -11.029 1.00 93.62 257 ASN A C 1
ATOM 2069 O O . ASN A 1 257 ? -13.216 4.589 -10.332 1.00 93.62 257 ASN A O 1
ATOM 2073 N N . PHE A 1 258 ? -14.546 5.284 -11.990 1.00 91.44 258 PHE A N 1
ATOM 2074 C CA . PHE A 1 258 ? -13.703 6.417 -12.394 1.00 91.44 258 PHE A CA 1
ATOM 2075 C C . PHE A 1 258 ? -14.430 7.762 -12.296 1.00 91.44 258 PHE A C 1
ATOM 2077 O O . PHE A 1 258 ? -14.005 8.748 -12.901 1.00 91.44 258 PHE A O 1
ATOM 2084 N N . ILE A 1 259 ? -15.543 7.813 -11.557 1.00 90.44 259 ILE A N 1
ATOM 2085 C CA . ILE A 1 259 ? -16.301 9.041 -11.312 1.00 90.44 259 ILE A CA 1
ATOM 2086 C C . ILE A 1 259 ? -16.439 9.295 -9.813 1.00 90.44 259 ILE A C 1
ATOM 2088 O O . ILE A 1 259 ? -16.931 8.454 -9.070 1.00 90.44 259 ILE A O 1
ATOM 2092 N N . HIS A 1 260 ? -16.112 10.518 -9.395 1.00 88.56 260 HIS A N 1
ATOM 2093 C CA . HIS A 1 260 ? -16.126 10.925 -7.984 1.00 88.56 260 HIS A CA 1
ATOM 2094 C C . HIS A 1 260 ? -17.488 10.749 -7.280 1.00 88.56 260 HIS A C 1
ATOM 2096 O O . HIS A 1 260 ? -17.570 10.660 -6.061 1.00 88.56 260 HIS A O 1
ATOM 2102 N N . THR A 1 261 ? -18.596 10.720 -8.032 1.00 91.50 261 THR A N 1
ATOM 2103 C CA . THR A 1 261 ? -19.943 10.490 -7.478 1.00 91.50 261 THR A CA 1
ATOM 2104 C C . THR A 1 261 ? -20.151 9.061 -6.972 1.00 91.50 261 THR A C 1
ATOM 2106 O O . THR A 1 261 ? -21.069 8.812 -6.188 1.00 91.50 261 THR A O 1
ATOM 2109 N N . SER A 1 262 ? -19.326 8.128 -7.441 1.00 93.50 262 SER A N 1
ATOM 2110 C CA . SER A 1 262 ? -19.389 6.708 -7.109 1.00 93.50 262 SER A CA 1
ATOM 2111 C C . SER A 1 262 ? -18.340 6.285 -6.078 1.00 93.50 262 SER A C 1
ATOM 2113 O O . SER A 1 262 ? -18.453 5.174 -5.562 1.00 93.50 262 SER A O 1
ATOM 2115 N N . ASP A 1 263 ? -17.394 7.162 -5.722 1.00 91.19 263 ASP A N 1
ATOM 2116 C CA . ASP A 1 263 ? -16.376 6.920 -4.691 1.00 91.19 263 ASP A CA 1
ATOM 2117 C C . ASP A 1 263 ? -17.017 6.373 -3.407 1.00 91.19 263 ASP A C 1
ATOM 2119 O O . ASP A 1 263 ? -18.022 6.898 -2.904 1.00 91.19 263 ASP A O 1
ATOM 2123 N N . ASN A 1 264 ? -16.451 5.293 -2.868 1.00 90.00 264 ASN A N 1
ATOM 2124 C CA . ASN A 1 264 ? -16.970 4.548 -1.717 1.00 90.00 264 ASN A CA 1
ATOM 2125 C C . ASN A 1 264 ? -18.426 4.027 -1.819 1.00 90.00 264 ASN A C 1
ATOM 2127 O O . ASN A 1 264 ? -19.012 3.618 -0.805 1.00 90.00 264 ASN A O 1
ATOM 2131 N N . ASN A 1 265 ? -19.075 4.094 -2.981 1.00 89.88 265 ASN A N 1
ATOM 2132 C CA . ASN A 1 265 ? -20.482 3.711 -3.162 1.00 89.88 265 ASN A CA 1
ATOM 2133 C C . ASN A 1 265 ? -20.660 2.461 -4.030 1.00 89.88 265 ASN A C 1
ATOM 2135 O O . ASN A 1 265 ? -21.792 2.014 -4.225 1.00 89.88 265 ASN A O 1
ATOM 2139 N N . THR A 1 266 ? -19.565 1.873 -4.506 1.00 92.38 266 THR A N 1
ATOM 2140 C CA . THR A 1 266 ? -19.575 0.636 -5.288 1.00 92.38 266 THR A CA 1
ATOM 2141 C C . THR A 1 266 ? -19.112 -0.549 -4.444 1.00 92.38 266 THR A C 1
ATOM 2143 O O . THR A 1 266 ? -18.455 -0.393 -3.417 1.00 92.38 266 THR A O 1
ATOM 2146 N N . LYS A 1 267 ? -19.467 -1.761 -4.880 1.00 93.00 267 LYS A N 1
ATOM 2147 C CA . LYS A 1 267 ? -18.944 -3.007 -4.296 1.00 93.00 267 LYS A CA 1
ATOM 2148 C C . LYS A 1 267 ? -17.598 -3.414 -4.907 1.00 93.00 267 LYS A C 1
ATOM 2150 O O . LYS A 1 267 ? -16.976 -4.361 -4.437 1.00 93.00 267 LYS A O 1
ATOM 2155 N N . GLU A 1 268 ? -17.166 -2.723 -5.958 1.00 95.50 268 GLU A N 1
ATOM 2156 C CA . GLU A 1 268 ? -15.896 -2.990 -6.635 1.00 95.50 268 GLU A CA 1
ATOM 2157 C C . GLU A 1 268 ? -14.742 -2.270 -5.917 1.00 95.50 268 GLU A C 1
ATOM 2159 O O . GLU A 1 268 ? -13.608 -2.747 -5.902 1.00 95.50 268 GLU A O 1
ATOM 2164 N N . SER A 1 269 ? -15.071 -1.188 -5.203 1.00 93.81 269 SER A N 1
ATOM 2165 C CA . SER A 1 269 ? -14.228 -0.523 -4.213 1.00 93.81 269 SER A CA 1
ATOM 2166 C C . SER A 1 269 ? -14.015 -1.393 -2.964 1.00 93.81 269 SER A C 1
ATOM 2168 O O . SER A 1 269 ? -14.714 -1.245 -1.960 1.00 93.81 269 SER A O 1
ATOM 2170 N N . ILE A 1 270 ? -13.017 -2.280 -2.988 1.00 94.56 270 ILE A N 1
ATOM 2171 C CA . ILE A 1 270 ? -12.611 -3.043 -1.791 1.00 94.56 270 ILE A CA 1
ATOM 2172 C C . ILE A 1 270 ? -11.929 -2.124 -0.759 1.00 94.56 270 ILE A C 1
ATOM 2174 O O . ILE A 1 270 ? -12.199 -2.220 0.433 1.00 94.56 270 ILE A O 1
ATOM 2178 N N . TRP A 1 271 ? -11.041 -1.233 -1.209 1.00 95.62 271 TRP A N 1
ATOM 2179 C CA . TRP A 1 271 ? -10.459 -0.162 -0.395 1.00 95.62 271 TRP A CA 1
ATOM 2180 C C . TRP A 1 271 ? -9.930 0.953 -1.295 1.00 95.62 271 TRP A C 1
ATOM 2182 O O . TRP A 1 271 ? -9.267 0.682 -2.298 1.00 95.62 271 TRP A O 1
ATOM 2192 N N . GLU A 1 272 ? -10.186 2.199 -0.904 1.00 94.12 272 GLU A N 1
ATOM 2193 C CA . GLU A 1 272 ? -9.817 3.401 -1.652 1.00 94.12 272 GLU A CA 1
ATOM 2194 C C . GLU A 1 272 ? -9.055 4.384 -0.755 1.00 94.12 272 GLU A C 1
ATOM 2196 O O . GLU A 1 272 ? -9.382 4.572 0.422 1.00 94.12 272 GLU A O 1
ATOM 2201 N N . ILE A 1 273 ? -8.051 5.058 -1.324 1.00 94.56 273 ILE A N 1
ATOM 2202 C CA . ILE A 1 273 ? -7.389 6.191 -0.668 1.00 94.56 273 ILE A CA 1
ATOM 2203 C C . ILE A 1 273 ? -8.335 7.392 -0.727 1.00 94.56 273 ILE A C 1
ATOM 2205 O O . ILE A 1 273 ? -8.734 7.829 -1.803 1.00 94.56 273 ILE A O 1
ATOM 2209 N N . GLN A 1 274 ? -8.668 7.936 0.440 1.00 93.50 274 GLN A N 1
ATOM 2210 C CA . GLN A 1 274 ? -9.703 8.957 0.581 1.00 93.50 274 GLN A CA 1
ATOM 2211 C C . GLN A 1 274 ? -9.157 10.361 0.341 1.00 93.50 274 GLN A C 1
ATOM 2213 O O . GLN A 1 274 ? -8.555 10.965 1.228 1.00 93.50 274 GLN A O 1
ATOM 2218 N N . TYR A 1 275 ? -9.391 10.893 -0.851 1.00 92.25 275 TYR A N 1
ATOM 2219 C CA . TYR A 1 275 ? -9.142 12.301 -1.139 1.00 92.25 275 TYR A CA 1
ATOM 2220 C C . TYR A 1 275 ? -10.368 13.158 -0.797 1.00 92.25 275 TYR A C 1
ATOM 2222 O O . TYR A 1 275 ? -11.480 12.658 -0.641 1.00 92.25 275 TYR A O 1
ATOM 2230 N N . SER A 1 276 ? -10.166 14.465 -0.660 1.00 90.75 276 SER A N 1
ATOM 2231 C CA . SER A 1 276 ? -11.215 15.418 -0.299 1.00 90.75 276 SER A CA 1
ATOM 2232 C C . SER A 1 276 ? -11.019 16.764 -0.994 1.00 90.75 276 SER A C 1
ATOM 2234 O O . SER A 1 276 ? -9.898 17.175 -1.310 1.00 90.75 276 SER A O 1
ATOM 2236 N N . ILE A 1 277 ? -12.134 17.467 -1.186 1.00 89.69 277 ILE A N 1
ATOM 2237 C CA . ILE A 1 277 ? -12.201 18.881 -1.564 1.00 89.69 277 ILE A CA 1
ATOM 2238 C C . ILE A 1 277 ? -13.026 19.623 -0.509 1.00 89.69 277 ILE A C 1
ATOM 2240 O O . ILE A 1 277 ? -13.907 19.026 0.108 1.00 89.69 277 ILE A O 1
ATOM 2244 N N . ASP A 1 278 ? -12.728 20.902 -0.290 1.00 86.56 278 ASP A N 1
ATOM 2245 C CA . ASP A 1 278 ? -13.469 21.793 0.615 1.00 86.56 278 ASP A CA 1
ATOM 2246 C C . ASP A 1 278 ? -13.634 21.257 2.054 1.00 86.56 278 ASP A C 1
ATOM 2248 O O . ASP A 1 278 ? -14.596 21.564 2.755 1.00 86.56 278 ASP A O 1
ATOM 2252 N N . ASP A 1 279 ? -12.654 20.487 2.538 1.00 85.62 279 ASP A N 1
ATOM 2253 C CA . ASP A 1 279 ? -12.672 19.851 3.866 1.00 85.62 279 ASP A CA 1
ATOM 2254 C C . ASP A 1 279 ? -12.275 20.781 5.029 1.00 85.62 279 ASP A C 1
ATOM 2256 O O . ASP A 1 279 ? -12.096 20.343 6.166 1.00 85.62 279 ASP A O 1
ATOM 2260 N N . GLY A 1 280 ? -12.108 22.074 4.744 1.00 84.75 280 GLY A N 1
ATOM 2261 C CA . GLY A 1 280 ? -11.683 23.085 5.711 1.00 84.75 280 GLY A CA 1
ATOM 2262 C C . GLY A 1 280 ? -10.184 23.077 6.036 1.00 84.75 280 GLY A C 1
ATOM 2263 O O . GLY A 1 280 ? -9.744 23.899 6.843 1.00 84.75 280 GLY A O 1
ATOM 2264 N N . SER A 1 281 ? -9.374 22.206 5.419 1.00 82.69 281 SER A N 1
ATOM 2265 C CA . SER A 1 281 ? -7.913 22.310 5.507 1.00 82.69 281 SER A CA 1
ATOM 2266 C C . SER A 1 281 ? -7.384 23.572 4.813 1.00 82.69 281 SER A C 1
ATOM 2268 O O . SER A 1 281 ? -7.984 24.106 3.879 1.00 82.69 281 SER A O 1
ATOM 2270 N N . SER A 1 282 ? -6.203 24.043 5.230 1.00 80.81 282 SER A N 1
ATOM 2271 C CA . SER A 1 282 ? -5.553 25.226 4.640 1.00 80.81 282 SER A CA 1
ATOM 2272 C C . SER A 1 282 ? -5.189 25.058 3.159 1.00 80.81 282 SER A C 1
ATOM 2274 O O . SER A 1 282 ? -4.941 26.050 2.478 1.00 80.81 282 SER A O 1
ATOM 2276 N N . THR A 1 283 ? -5.163 23.821 2.655 1.00 77.38 283 THR A N 1
ATOM 2277 C CA . THR A 1 283 ? -4.914 23.489 1.247 1.00 77.38 283 THR A CA 1
ATOM 2278 C C . THR A 1 283 ? -6.191 23.356 0.416 1.00 77.38 283 THR A C 1
ATOM 2280 O O . THR A 1 283 ? -6.085 23.078 -0.776 1.00 77.38 283 THR A O 1
ATOM 2283 N N . GLY A 1 284 ? -7.376 23.554 1.013 1.00 78.50 284 GLY A N 1
ATOM 2284 C CA . GLY A 1 284 ? -8.673 23.397 0.342 1.00 78.50 284 GLY A CA 1
ATOM 2285 C C . GLY A 1 284 ? -9.094 21.940 0.123 1.00 78.50 284 GLY A C 1
ATOM 2286 O O . GLY A 1 284 ? -9.984 21.678 -0.679 1.00 78.50 284 GLY A O 1
ATOM 2287 N N . GLY A 1 285 ? -8.439 20.991 0.796 1.00 85.75 285 GLY A N 1
ATOM 2288 C CA . GLY A 1 285 ? -8.649 19.557 0.618 1.00 85.75 285 GLY A CA 1
ATOM 2289 C C . GLY A 1 285 ? -7.369 18.735 0.748 1.00 85.75 285 GLY A C 1
ATOM 2290 O O . GLY A 1 285 ? -6.248 19.243 0.590 1.00 85.75 285 GLY A O 1
ATOM 2291 N N . LYS A 1 286 ? -7.540 17.431 0.968 1.00 88.00 286 LYS A N 1
ATOM 2292 C CA . LYS A 1 286 ? -6.536 16.397 0.705 1.00 88.00 286 LYS A CA 1
ATOM 2293 C C . LYS A 1 286 ? -6.694 15.935 -0.735 1.00 88.00 286 LYS A C 1
ATOM 2295 O O . LYS A 1 286 ? -7.350 14.942 -1.013 1.00 88.00 286 LYS A O 1
ATOM 2300 N N . ILE A 1 287 ? -6.115 16.693 -1.660 1.00 86.38 287 ILE A N 1
ATOM 2301 C CA . ILE A 1 287 ? -6.240 16.447 -3.101 1.00 86.38 287 ILE A CA 1
ATOM 2302 C C . ILE A 1 287 ? -5.214 15.425 -3.606 1.00 86.38 287 ILE A C 1
ATOM 2304 O O . ILE A 1 287 ? -4.063 15.409 -3.161 1.00 86.38 287 ILE A O 1
ATOM 2308 N N . ASN A 1 288 ? -5.603 14.621 -4.597 1.00 87.38 288 ASN A N 1
ATOM 2309 C CA . ASN A 1 288 ? -4.693 13.695 -5.267 1.00 87.38 288 ASN A CA 1
ATOM 2310 C C . ASN A 1 288 ? -3.744 14.443 -6.211 1.00 87.38 288 ASN A C 1
ATOM 2312 O O . ASN A 1 288 ? -4.003 14.588 -7.405 1.00 87.38 288 ASN A O 1
ATOM 2316 N N . ARG A 1 289 ? -2.621 14.924 -5.675 1.00 84.94 289 ARG A N 1
ATOM 2317 C CA . ARG A 1 289 ? -1.607 15.611 -6.487 1.00 84.94 289 ARG A CA 1
ATOM 2318 C C . ARG A 1 289 ? -0.915 14.700 -7.494 1.00 84.94 289 ARG A C 1
ATOM 2320 O O . ARG A 1 289 ? -0.450 15.214 -8.505 1.00 84.94 289 ARG A O 1
ATOM 2327 N N . GLY A 1 290 ? -0.893 13.387 -7.249 1.00 83.50 290 GLY A N 1
ATOM 2328 C CA . GLY A 1 290 ? -0.327 12.405 -8.174 1.00 83.50 290 GLY A CA 1
ATOM 2329 C C . GLY A 1 290 ? -0.994 12.452 -9.546 1.00 83.50 290 GLY A C 1
ATOM 2330 O O . GLY A 1 290 ? -0.309 12.402 -10.556 1.00 83.50 290 GLY A O 1
ATOM 2331 N N . GLU A 1 291 ? -2.309 12.657 -9.584 1.00 84.56 291 GLU A N 1
ATOM 2332 C CA . GLU A 1 291 ? -3.093 12.704 -10.827 1.00 84.56 291 GLU A CA 1
ATOM 2333 C C . GLU A 1 291 ? -3.251 14.128 -11.391 1.00 84.56 291 GLU A C 1
ATOM 2335 O O . GLU A 1 291 ? -3.808 14.322 -12.470 1.00 84.56 291 GLU A O 1
ATOM 2340 N N . GLY A 1 292 ? -2.744 15.150 -10.690 1.00 82.50 292 GLY A N 1
ATOM 2341 C CA . GLY A 1 292 ? -2.974 16.558 -11.032 1.00 82.50 292 GLY A CA 1
ATOM 2342 C C . GLY A 1 292 ? -2.395 17.005 -12.381 1.00 82.50 292 GLY A C 1
ATOM 2343 O O . GLY A 1 292 ? -2.776 18.061 -12.882 1.00 82.50 292 GLY A O 1
ATOM 2344 N N . LEU A 1 293 ? -1.486 16.223 -12.972 1.00 85.25 293 LEU A N 1
ATOM 2345 C CA . LEU A 1 293 ? -0.878 16.509 -14.277 1.00 85.25 293 LEU A CA 1
ATOM 2346 C C . LEU A 1 293 ? -1.509 15.726 -15.438 1.00 85.25 293 LEU A C 1
ATOM 2348 O O . LEU A 1 293 ? -1.306 16.108 -16.592 1.00 85.25 293 LEU A O 1
ATOM 2352 N N . ASN A 1 294 ? -2.294 14.686 -15.142 1.00 86.38 294 ASN A N 1
ATOM 2353 C CA . ASN A 1 294 ? -2.804 13.714 -16.122 1.00 86.38 294 ASN A CA 1
ATOM 2354 C C . ASN A 1 294 ? -4.043 14.206 -16.873 1.00 86.38 294 ASN A C 1
ATOM 2356 O O . ASN A 1 294 ? -4.549 13.567 -17.791 1.00 86.38 294 ASN A O 1
ATOM 2360 N N . HIS A 1 295 ? -4.564 15.358 -16.471 1.00 80.62 295 HIS A N 1
ATOM 2361 C CA . HIS A 1 295 ? -5.727 15.938 -17.101 1.00 80.62 295 HIS A CA 1
ATOM 2362 C C . HIS A 1 295 ? -5.405 16.361 -18.547 1.00 80.62 295 HIS A C 1
ATOM 2364 O O . HIS A 1 295 ? -4.417 17.078 -18.759 1.00 80.62 295 HIS A O 1
ATOM 2370 N N . PRO A 1 296 ? -6.241 15.988 -19.540 1.00 79.12 296 PRO A N 1
ATOM 2371 C CA . PRO A 1 296 ? -6.116 16.471 -20.905 1.00 79.12 296 PRO A CA 1
ATOM 2372 C C . PRO A 1 296 ? -5.931 17.985 -20.971 1.00 79.12 296 PRO A C 1
ATOM 2374 O O . PRO A 1 296 ? -6.644 18.753 -20.310 1.00 79.12 296 PRO A O 1
ATOM 2377 N N . TRP A 1 297 ? -4.981 18.413 -21.801 1.00 79.62 297 TRP A N 1
ATOM 2378 C CA . TRP A 1 297 ? -4.686 19.827 -21.986 1.00 79.62 297 TRP A CA 1
ATOM 2379 C C . TRP A 1 297 ? -5.937 20.586 -22.452 1.00 79.62 297 TRP A C 1
ATOM 2381 O O . TRP A 1 297 ? -6.580 20.206 -23.431 1.00 79.62 297 TRP A O 1
ATOM 2391 N N . ASN A 1 298 ? -6.270 21.672 -21.749 1.00 76.62 298 ASN A N 1
ATOM 2392 C CA . ASN A 1 298 ? -7.420 22.541 -22.009 1.00 76.62 298 ASN A CA 1
ATOM 2393 C C . ASN A 1 298 ? -8.806 21.894 -21.800 1.00 76.62 298 ASN A C 1
ATOM 2395 O O . ASN A 1 298 ? -9.823 22.478 -22.186 1.00 76.62 298 ASN A O 1
ATOM 2399 N N . TRP A 1 299 ? -8.897 20.727 -21.154 1.00 73.88 299 TRP A N 1
ATOM 2400 C CA . TRP A 1 299 ? -10.193 20.235 -20.683 1.00 73.88 299 TRP A CA 1
ATOM 2401 C C . TRP A 1 299 ? -10.674 21.122 -19.511 1.00 73.88 299 TRP A C 1
ATOM 2403 O O . TRP A 1 299 ? -9.889 21.543 -18.662 1.00 73.88 299 TRP A O 1
ATOM 2413 N N . GLY A 1 300 ? -11.949 21.526 -19.515 1.00 71.50 300 GLY A N 1
ATOM 2414 C CA . GLY A 1 300 ? -12.533 22.365 -18.454 1.00 71.50 300 GLY A CA 1
ATOM 2415 C C . GLY A 1 300 ? -11.894 23.752 -18.251 1.00 71.50 300 GLY A C 1
ATOM 2416 O O . GLY A 1 300 ? -12.153 24.385 -17.234 1.00 71.50 300 GLY A O 1
ATOM 2417 N N . GLY A 1 301 ? -11.060 24.232 -19.185 1.00 75.31 301 GLY A N 1
ATOM 2418 C CA . GLY A 1 301 ? -10.307 25.488 -19.049 1.00 75.31 301 GLY A CA 1
ATOM 2419 C C . GLY A 1 301 ? -8.987 25.372 -18.272 1.00 75.31 301 GLY A C 1
ATOM 2420 O O . GLY A 1 301 ? -8.316 26.383 -18.069 1.00 75.31 301 GLY A O 1
ATOM 2421 N N . PHE A 1 302 ? -8.583 24.164 -17.862 1.00 73.00 302 PHE A N 1
ATOM 2422 C CA . PHE A 1 302 ? -7.296 23.916 -17.210 1.00 73.00 302 PHE A CA 1
ATOM 2423 C C . PHE A 1 302 ? -6.171 23.796 -18.256 1.00 73.00 302 PHE A C 1
ATOM 2425 O O . PHE A 1 302 ? -6.189 22.914 -19.112 1.00 73.00 302 PHE A O 1
ATOM 2432 N N . GLN A 1 303 ? -5.195 24.711 -18.223 1.00 74.44 303 GLN A N 1
ATOM 2433 C CA . GLN A 1 303 ? -4.171 24.885 -19.275 1.00 74.44 303 GLN A CA 1
ATOM 2434 C C . GLN A 1 303 ? -2.819 24.201 -18.974 1.00 74.44 303 GLN A C 1
ATOM 2436 O O . GLN A 1 303 ? -1.780 24.619 -19.479 1.00 74.44 303 GLN A O 1
ATOM 2441 N N . CYS A 1 304 ? -2.820 23.152 -18.154 1.00 74.81 304 CYS A N 1
ATOM 2442 C CA . CYS A 1 304 ? -1.662 22.313 -17.826 1.00 74.81 304 CYS A CA 1
ATOM 2443 C C . CYS A 1 304 ? -2.152 20.868 -17.586 1.00 74.81 304 CYS A C 1
ATOM 2445 O O . CYS A 1 304 ? -3.341 20.654 -17.418 1.00 74.81 304 CYS A O 1
ATOM 2447 N N . CYS A 1 305 ? -1.329 19.825 -17.613 1.00 82.69 305 CYS A N 1
ATOM 2448 C CA . CYS A 1 305 ? -0.129 19.726 -18.442 1.00 82.69 305 CYS A CA 1
ATOM 2449 C C . CYS A 1 305 ? -0.235 18.591 -19.476 1.00 82.69 305 CYS A C 1
ATOM 2451 O O . CYS A 1 305 ? 0.636 18.502 -20.334 1.00 82.69 305 CYS A O 1
ATOM 2453 N N . GLY A 1 306 ? -1.311 17.790 -19.470 1.00 86.38 306 GLY A N 1
ATOM 2454 C CA . GLY A 1 306 ? -1.500 16.710 -20.437 1.00 86.38 306 GLY A CA 1
ATOM 2455 C C . GLY A 1 306 ? -0.429 15.631 -20.312 1.00 86.38 306 GLY A C 1
ATOM 2456 O O . GLY A 1 306 ? 0.181 15.260 -21.303 1.00 86.38 306 GLY A O 1
ATOM 2457 N N . PHE A 1 307 ? -0.120 15.176 -19.101 1.00 89.88 307 PHE A N 1
ATOM 2458 C CA . PHE A 1 307 ? 0.682 13.964 -18.918 1.00 89.88 307 PHE A CA 1
ATOM 2459 C C . PHE A 1 307 ? -0.191 12.712 -19.097 1.00 89.88 307 PHE A C 1
ATOM 2461 O O . PHE A 1 307 ? -1.413 12.821 -19.162 1.00 89.88 307 PHE A O 1
ATOM 2468 N N . HIS A 1 308 ? 0.436 11.535 -19.193 1.00 90.62 308 HIS A N 1
ATOM 2469 C CA . HIS A 1 308 ? -0.234 10.227 -19.266 1.00 90.62 308 HIS A CA 1
ATOM 2470 C C . HIS A 1 308 ? -1.128 10.058 -20.511 1.00 90.62 308 HIS A C 1
ATOM 2472 O O . HIS A 1 308 ? -2.346 9.914 -20.441 1.00 90.62 308 HIS A O 1
ATOM 2478 N N . HIS A 1 309 ? -0.506 10.097 -21.692 1.00 85.62 309 HIS A N 1
ATOM 2479 C CA . HIS A 1 309 ? -1.193 9.933 -22.978 1.00 85.62 309 HIS A CA 1
ATOM 2480 C C . HIS A 1 309 ? -1.261 8.460 -23.379 1.00 85.62 309 HIS A C 1
ATOM 2482 O O . HIS A 1 309 ? -0.288 7.745 -23.196 1.00 85.62 309 HIS A O 1
ATOM 2488 N N . ILE A 1 310 ? -2.361 8.018 -23.990 1.00 83.25 310 ILE A N 1
ATOM 2489 C CA . ILE A 1 310 ? -2.459 6.660 -24.551 1.00 83.25 310 ILE A CA 1
ATOM 2490 C C . ILE A 1 310 ? -1.347 6.396 -25.585 1.00 83.25 310 ILE A C 1
ATOM 2492 O O . ILE A 1 310 ? -0.998 7.311 -26.344 1.00 83.25 310 ILE A O 1
ATOM 2496 N N . SER A 1 311 ? -0.782 5.180 -25.564 1.00 74.00 311 SER A N 1
ATOM 2497 C CA . SER A 1 311 ? 0.260 4.736 -26.500 1.00 74.00 311 SER A CA 1
ATOM 2498 C C . SER A 1 311 ? -0.249 4.467 -27.922 1.00 74.00 311 SER A C 1
ATOM 2500 O O . SER A 1 311 ? -1.463 4.223 -28.111 1.00 74.00 311 SER A O 1
#

Mean predicted aligned error: 5.42 Å

Solvent-accessible surface area (backbone atoms only — not comparable to full-atom values): 17560 Å² total; per-residue (Å²): 134,94,72,81,69,82,99,54,89,50,90,87,48,80,79,51,67,84,40,50,60,56,40,51,51,55,27,60,50,48,75,36,62,44,98,40,58,51,33,74,86,38,50,54,79,76,40,36,22,55,45,84,62,19,36,62,43,37,90,39,76,64,50,60,41,82,30,55,44,17,55,49,69,71,46,87,72,56,99,80,35,63,65,56,50,56,28,52,54,54,41,54,53,41,30,48,37,22,24,52,32,41,52,55,50,69,76,50,56,57,90,72,32,86,55,44,59,37,53,41,12,44,30,32,34,52,33,23,52,45,50,50,45,50,41,72,75,56,62,52,56,59,84,76,55,62,83,72,70,78,57,72,65,56,63,69,66,51,51,45,70,60,86,91,48,98,62,60,60,67,58,52,52,52,35,42,49,30,18,52,52,12,33,72,39,26,49,88,67,54,94,54,79,67,52,73,27,18,62,36,24,35,51,50,37,22,52,47,28,50,57,63,15,54,36,58,51,98,83,69,45,75,77,46,73,43,61,66,36,43,55,54,17,47,57,37,47,44,65,50,60,78,34,53,80,73,77,29,33,80,60,98,47,77,67,47,84,77,37,83,91,34,63,93,70,47,37,58,60,64,73,61,88,73,63,41,67,76,68,77,48,99,76,47,27,39,50,66,42,39,60,63,39,47,43,57,64,53,51,98,76,40,84,53,46,23,20,67,33,78,99

Nearest PDB structures (foldseek):
  6zaz-asse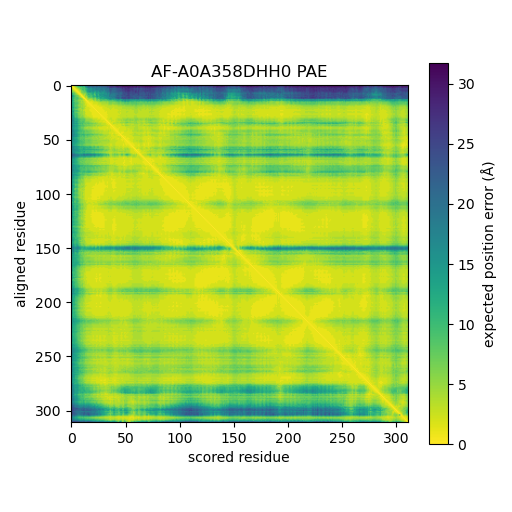mbly1_A-2  TM=9.335E-01  e=7.492E-18  Bacteroides thetaiotaomicron VPI-5482
  5t4y-assembly1_B  TM=9.366E-01  e=2.541E-17  Bacteroides thetaiotaomicron VPI-5482
  5lx8-assembly1_A  TM=9.390E-01  e=4.294E-15  Bacteroides thetaiotaomicron VPI-5482
  7kv4-assembly1_AAA  TM=8.151E-01  e=3.194E-07  Bacteroides fluxus YIT 12057
  3otn-assembly1_A  TM=7.943E-01  e=4.052E-06  Parabacteroides distasonis ATCC 8503